Protein AF-A0A1M3BIL4-F1 (afdb_monomer_lite)

Sequence (367 aa):
MLEGAKVAFANYTDAAPVYLELKKGVEAAAQETGVDLSTYDNKGEAQQTLQNAQLMANSNPDMIMDLNPVAGTTQSAENIFERESIPCIAVNVPGSGYCPWIDLSNQALGTEMAKVVAKEADAKGWKAEDIEVILVQSAGLGPAVNSSIGFYYEELSKLIPGLPKVDSFKSIGPETTTIGDSVVQVNGEALRQPSFEAVQNALQGIPADKHLIVYSISDESSLGAYTAVQRAGRQDDLLITGLAGSEEGLEQLRNNPAWVAEGDVFFSHWGEYLMAMAAAMMEGQETPDMTAAPIATETKKLTIKGTGIVPISTYYKPNSVQPYRLPPLQPEEEAVTSAGESGTVGNQYLEKTGVLQLFGNVTGLEK

Foldseek 3Di:
DQAAFEEEEEFLACPDPLRVLLVLLLVVLCVLRNHNYDYHGCNNDLVSLLVVLLVRLVVPGQEYEYEDLAAVSQQNSLVSCVVSVHAYEYEDYHYPLSHAYAHADLLQLQLVLLVQLLVVCVVVVHAQVQAAEEEEEAQVSFCLLRLSSLNNVQNNCVSHDPHQHDPGSVVDTSPDAARPPRYGYWYQNLAQQSLLVRLLVVVVVDDPRHQYEYEYSAQSNQNSNCVSCVVVVNLVSAAYEHEALAPVRVVCQAPPPNHFKYKHQLSSNVSLLVVLVVLCVVVVHDDWSYEHGFIAIEGCQDDDPPGSYHHPVVQDDVPDSHGQATEAWFDFDFDQRSVRDTITYTHVSSLVSCSSCSVQRYPPNHD

Secondary structure (DSSP, 8-state):
--TT-EEEEEES-SSSHHHHHHHHHHHHHHHHHT-EEEEEE-TT-HHHHHHHHHHHHHT--SEEEEEES-HHHHHHHHHHHHHTT--EEEEES--SS-S-EEE--HHHHHHHHHHHHHHHHHHTT--GGGEEEEEEE-GGGHHHHHHHHHHHHHHHHHHSTTSPP-S-GGG--TT--BSTTSEEEEE-TT-HHHHHHHHHHHHTTS-TT-EEEEEESSHHHHHHHHHHHHHT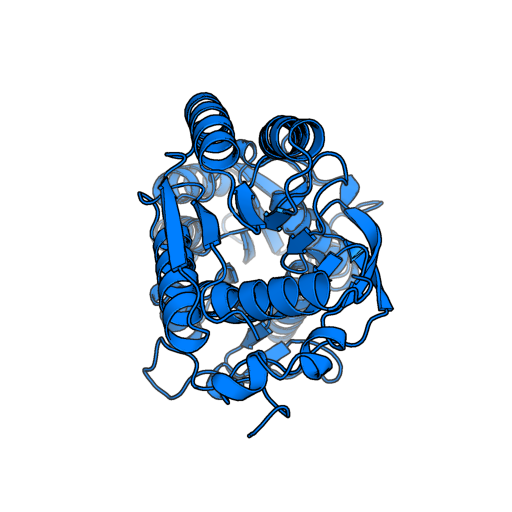T-GGGEEEEEEE--HHHHHHHHH-SSEEEEEE--GGGHHHHHHHHHHHHHTTPPPPSEEEPP-EEEESS---TTSSEEEGGGTB-TT-SSBSSBPPPPPPEEEE-TTS-EEEEE-GGGGGGSHHHHH--BTT---

Structure (mmCIF, N/CA/C/O backbone):
data_AF-A0A1M3BIL4-F1
#
_entry.id   AF-A0A1M3BIL4-F1
#
loop_
_atom_site.group_PDB
_atom_site.id
_atom_site.type_symbol
_atom_site.label_atom_id
_atom_site.label_alt_id
_atom_site.label_comp_id
_atom_site.label_asym_id
_atom_site.label_entity_id
_atom_site.label_seq_id
_atom_si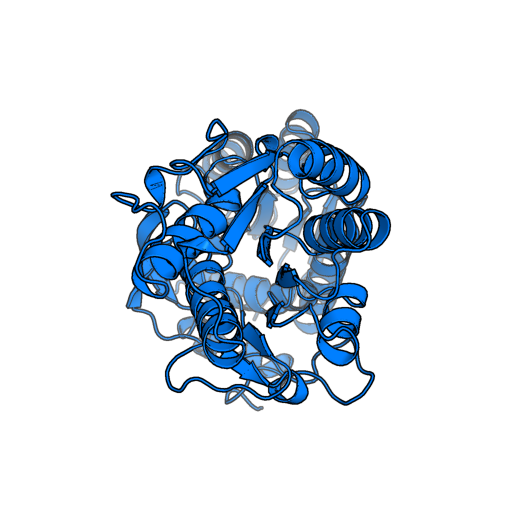te.pdbx_PDB_ins_code
_atom_site.Cartn_x
_atom_site.Cartn_y
_atom_site.Cartn_z
_atom_site.occupancy
_atom_site.B_iso_or_equiv
_atom_site.auth_seq_id
_atom_site.auth_comp_id
_atom_site.auth_asym_id
_atom_site.auth_atom_id
_atom_site.pdbx_PDB_model_num
ATOM 1 N N . MET A 1 1 ? -17.081 -6.536 24.979 1.00 70.75 1 MET A N 1
ATOM 2 C CA . MET A 1 1 ? -16.539 -6.770 23.631 1.00 70.75 1 MET A CA 1
ATOM 3 C C . MET A 1 1 ? -17.357 -5.923 22.679 1.00 70.75 1 MET A C 1
ATOM 5 O O . MET A 1 1 ? -18.397 -6.402 22.280 1.00 70.75 1 MET A O 1
ATOM 9 N N . LEU A 1 2 ? -16.963 -4.659 22.478 1.00 90.44 2 LEU A N 1
ATOM 10 C CA . LEU A 1 2 ? -17.507 -3.614 21.580 1.00 90.44 2 LEU A CA 1
ATOM 11 C C . LEU A 1 2 ? -19.027 -3.352 21.446 1.00 90.44 2 LEU A C 1
ATOM 13 O O . LEU A 1 2 ? -19.394 -2.255 21.039 1.00 90.44 2 LEU A O 1
ATOM 17 N N . GLU A 1 3 ? -19.908 -4.280 21.801 1.00 94.56 3 GLU A N 1
ATOM 18 C CA . GLU A 1 3 ? -21.351 -4.169 21.639 1.00 94.56 3 GLU A CA 1
ATOM 19 C C . GLU A 1 3 ? -21.892 -2.917 22.339 1.00 94.56 3 GLU A C 1
ATOM 21 O O . GLU A 1 3 ? -21.707 -2.718 23.544 1.00 94.56 3 GLU A O 1
ATOM 26 N N . GLY A 1 4 ? -22.553 -2.062 21.560 1.00 95.25 4 GLY A N 1
ATOM 27 C CA . GLY A 1 4 ? -23.107 -0.787 22.000 1.00 95.25 4 GLY A CA 1
ATOM 28 C C . GLY A 1 4 ? -22.097 0.355 22.147 1.00 95.25 4 GLY A C 1
ATOM 29 O O . GLY A 1 4 ? -22.521 1.457 22.493 1.00 95.25 4 GLY A O 1
ATOM 30 N N . ALA A 1 5 ? -20.802 0.133 21.890 1.00 97.50 5 ALA A N 1
ATOM 31 C CA . ALA A 1 5 ? -19.816 1.210 21.855 1.00 97.50 5 ALA A CA 1
ATOM 32 C C . ALA A 1 5 ? -20.093 2.141 20.669 1.00 97.50 5 ALA A C 1
ATOM 34 O O . ALA A 1 5 ? -20.341 1.681 19.553 1.00 97.50 5 ALA A O 1
ATOM 35 N N . LYS A 1 6 ? -20.032 3.450 20.908 1.00 98.38 6 LYS A N 1
ATOM 36 C CA . LYS A 1 6 ? -20.216 4.483 19.887 1.00 98.38 6 LYS A CA 1
ATOM 37 C C . LYS A 1 6 ? -18.888 4.781 19.224 1.00 98.38 6 LYS A C 1
ATOM 39 O O . LYS A 1 6 ? -17.996 5.343 19.859 1.00 98.38 6 LYS A O 1
ATOM 44 N N . VAL A 1 7 ? -18.773 4.454 17.946 1.00 98.56 7 VAL A N 1
ATOM 45 C CA . VAL A 1 7 ? -17.563 4.710 17.163 1.00 98.56 7 VAL A CA 1
ATOM 46 C C . VAL A 1 7 ? -17.889 5.683 16.043 1.00 98.56 7 VAL A C 1
ATOM 48 O O . VAL A 1 7 ? -18.859 5.506 15.307 1.00 98.56 7 VAL A O 1
ATOM 51 N N . ALA A 1 8 ? -17.069 6.719 15.899 1.00 98.69 8 ALA A N 1
ATOM 52 C CA . ALA A 1 8 ? -17.124 7.605 14.746 1.00 98.69 8 ALA A CA 1
ATOM 53 C C . ALA A 1 8 ? -15.975 7.270 13.790 1.00 98.69 8 ALA A C 1
ATOM 55 O O . ALA A 1 8 ? -14.816 7.281 14.192 1.00 98.69 8 ALA A O 1
ATOM 56 N N . PHE A 1 9 ? -16.293 6.977 12.532 1.00 98.75 9 PHE A N 1
ATOM 57 C CA . PHE A 1 9 ? -15.320 6.699 11.483 1.00 98.75 9 PHE A CA 1
ATOM 58 C C . PHE A 1 9 ? -15.340 7.801 10.426 1.00 98.75 9 PHE A C 1
ATOM 60 O O . PHE A 1 9 ? -16.377 8.058 9.810 1.00 98.75 9 PHE A O 1
ATOM 67 N N . ALA A 1 10 ? -14.194 8.425 10.178 1.00 98.50 10 ALA A N 1
ATOM 68 C CA . ALA A 1 10 ? -14.009 9.327 9.053 1.00 98.50 10 ALA A CA 1
ATOM 69 C C . ALA A 1 10 ? -13.234 8.629 7.935 1.00 98.50 10 ALA A C 1
ATOM 71 O O . ALA A 1 10 ? -12.113 8.160 8.126 1.00 98.50 10 ALA A O 1
ATOM 72 N N . ASN A 1 11 ? -13.850 8.579 6.757 1.00 97.88 11 ASN A N 1
ATOM 73 C CA . ASN A 1 11 ? -13.228 8.108 5.533 1.00 97.88 11 ASN A CA 1
ATOM 74 C C . ASN A 1 11 ? -12.539 9.275 4.818 1.00 97.88 11 ASN A C 1
ATOM 76 O O . ASN A 1 11 ? -13.058 10.394 4.828 1.00 97.88 11 ASN A O 1
ATOM 80 N N . TYR A 1 12 ? -11.426 9.020 4.127 1.00 95.75 12 TYR A N 1
ATOM 81 C CA . TYR A 1 12 ? -10.740 10.067 3.366 1.00 95.75 12 TYR A CA 1
ATOM 82 C C . TYR A 1 12 ? -11.623 10.624 2.244 1.00 95.75 12 TYR A C 1
ATOM 84 O O . TYR A 1 12 ? -11.766 11.839 2.119 1.00 95.75 12 TYR A O 1
ATOM 92 N N . THR A 1 13 ? -12.231 9.753 1.436 1.00 94.62 13 THR A N 1
ATOM 93 C CA . THR A 1 13 ? -13.220 10.147 0.426 1.00 94.62 13 THR A CA 1
ATOM 94 C C . THR A 1 13 ? -14.101 8.969 0.031 1.00 94.62 13 THR A C 1
ATOM 96 O O . THR A 1 13 ? -13.601 7.877 -0.228 1.00 94.62 13 THR A O 1
ATOM 99 N N . ASP A 1 14 ? -15.405 9.190 -0.098 1.00 94.50 14 ASP A N 1
ATOM 100 C CA . ASP A 1 14 ? -16.325 8.180 -0.642 1.00 94.50 14 ASP A CA 1
ATOM 101 C C . ASP A 1 14 ? -16.308 8.124 -2.185 1.00 94.50 14 ASP A C 1
ATOM 103 O O . ASP A 1 14 ? -16.925 7.244 -2.789 1.00 94.50 14 ASP A O 1
ATOM 107 N N . ALA A 1 15 ? -15.608 9.056 -2.845 1.00 90.56 15 ALA A N 1
ATOM 108 C CA . ALA A 1 15 ? -15.600 9.177 -4.304 1.00 90.56 15 ALA A CA 1
ATOM 109 C C . ALA A 1 15 ? -14.643 8.203 -5.013 1.00 90.56 15 ALA A C 1
ATOM 111 O O . ALA A 1 15 ? -14.816 7.941 -6.204 1.00 90.56 15 ALA A O 1
ATOM 112 N N . ALA A 1 16 ? -13.634 7.681 -4.312 1.00 83.50 16 ALA A N 1
ATOM 113 C CA . ALA A 1 16 ? -12.650 6.766 -4.884 1.00 83.50 16 ALA A CA 1
ATOM 114 C C . ALA A 1 16 ? -12.935 5.315 -4.444 1.00 83.50 16 ALA A C 1
ATOM 116 O O . ALA A 1 16 ? -13.108 5.076 -3.245 1.00 83.50 16 ALA A O 1
ATOM 117 N N . PRO A 1 17 ? -12.959 4.339 -5.379 1.00 83.19 17 PRO A N 1
ATOM 118 C CA . PRO A 1 17 ? -13.370 2.961 -5.090 1.00 83.19 17 PRO A CA 1
ATOM 119 C C . PRO A 1 17 ? -12.651 2.315 -3.902 1.00 83.19 17 PRO A C 1
ATOM 121 O O . PRO A 1 17 ? -13.307 1.728 -3.049 1.00 83.19 17 PRO A O 1
ATOM 124 N N . VAL A 1 18 ? -11.332 2.499 -3.801 1.00 83.25 18 VAL A N 1
ATOM 125 C CA . VAL A 1 18 ? -10.500 1.886 -2.754 1.00 83.25 18 VAL A CA 1
ATOM 126 C C . VAL A 1 18 ? -10.917 2.300 -1.335 1.00 83.25 18 VAL A C 1
ATOM 128 O O . VAL A 1 18 ? -11.054 1.464 -0.444 1.00 83.25 18 VAL A O 1
ATOM 131 N N . TYR A 1 19 ? -11.212 3.584 -1.125 1.00 90.56 19 TYR A N 1
ATOM 132 C CA . TYR A 1 19 ? -11.648 4.101 0.174 1.00 90.56 19 TYR A CA 1
ATOM 133 C C . TYR A 1 19 ? -13.113 3.759 0.458 1.00 90.56 19 TYR A C 1
ATOM 135 O O . TYR A 1 19 ? -13.498 3.558 1.610 1.00 90.56 19 TYR A O 1
ATOM 143 N N . LEU A 1 20 ? -13.943 3.648 -0.584 1.00 90.56 20 LEU A N 1
ATOM 144 C CA . LEU A 1 20 ? -15.321 3.188 -0.440 1.00 90.56 20 LEU A CA 1
ATOM 145 C C . LEU A 1 20 ? -15.388 1.708 -0.023 1.00 90.56 20 LEU A C 1
ATOM 147 O O . LEU A 1 20 ? -16.256 1.332 0.765 1.00 90.56 20 LEU A O 1
ATOM 151 N N . GLU A 1 21 ? -14.494 0.862 -0.535 1.00 89.25 21 GLU A N 1
ATOM 152 C CA . GLU A 1 21 ? -14.385 -0.543 -0.126 1.00 89.25 21 GLU A CA 1
ATOM 153 C C . GLU A 1 21 ? -13.952 -0.688 1.330 1.00 89.25 21 GLU A C 1
ATOM 155 O O . GLU A 1 21 ? -14.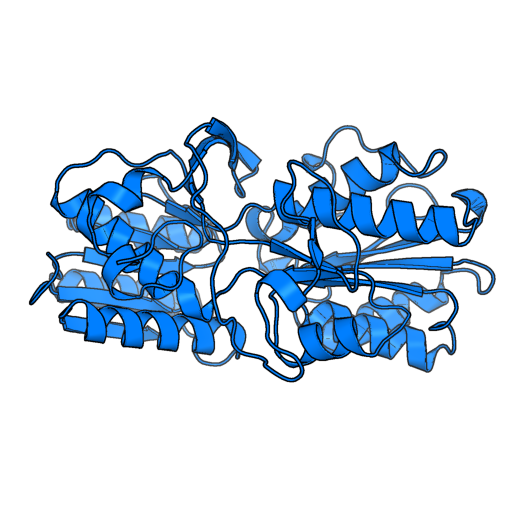573 -1.453 2.070 1.00 89.25 21 GLU A O 1
ATOM 160 N N . LEU A 1 22 ? -12.964 0.096 1.769 1.00 93.50 22 LEU A N 1
ATOM 161 C CA . LEU A 1 22 ? -12.565 0.130 3.174 1.00 93.50 22 LEU A CA 1
ATOM 162 C C . LEU A 1 22 ? -13.730 0.545 4.075 1.00 93.50 22 LEU A C 1
ATOM 164 O O . LEU A 1 22 ? -14.009 -0.142 5.057 1.00 93.50 22 LEU A O 1
ATOM 168 N N . LYS A 1 23 ? -14.456 1.619 3.731 1.00 96.81 23 LYS A N 1
ATOM 169 C CA . LYS A 1 23 ? -15.630 2.065 4.499 1.00 96.81 23 LYS A CA 1
ATOM 170 C C . LYS A 1 23 ? -16.665 0.951 4.657 1.00 96.81 23 LYS A C 1
ATOM 172 O O . LYS A 1 23 ? -17.127 0.712 5.769 1.00 96.81 23 LYS A O 1
ATOM 177 N N . LYS A 1 24 ? -16.995 0.242 3.573 1.00 96.00 24 LYS A N 1
ATOM 178 C CA . LYS A 1 24 ? -17.918 -0.906 3.623 1.00 96.00 24 LYS A CA 1
ATOM 179 C C . LYS A 1 24 ? -17.401 -2.014 4.541 1.00 96.00 24 LYS A C 1
ATOM 181 O O . LYS A 1 24 ? -18.190 -2.632 5.249 1.00 96.00 24 LYS A O 1
ATOM 186 N N . GLY A 1 25 ? -16.089 -2.246 4.547 1.00 96.81 25 GLY A N 1
ATOM 187 C CA . GLY A 1 25 ? -15.424 -3.158 5.475 1.00 96.81 25 GLY A CA 1
ATOM 188 C C . GLY A 1 25 ? -15.595 -2.756 6.938 1.00 96.81 25 GLY A C 1
ATOM 189 O O . GLY A 1 25 ? -15.950 -3.585 7.773 1.00 96.81 25 GLY A O 1
ATOM 190 N N . VAL A 1 26 ? -15.405 -1.471 7.251 1.00 98.44 26 VAL A N 1
ATOM 191 C CA . VAL A 1 26 ? -15.630 -0.917 8.598 1.00 98.44 26 VAL A CA 1
ATOM 192 C C . VAL A 1 26 ? -17.097 -1.052 9.013 1.00 98.44 26 VAL A C 1
ATOM 194 O O . VAL A 1 26 ? -17.375 -1.482 10.129 1.00 98.44 26 VAL A O 1
ATOM 197 N N . GLU A 1 27 ? -18.039 -0.750 8.116 1.00 98.44 27 GLU A N 1
ATOM 198 C CA . GLU A 1 27 ? -19.480 -0.905 8.361 1.00 98.44 27 GLU A CA 1
ATOM 199 C C . GLU A 1 27 ? -19.861 -2.370 8.641 1.00 98.44 27 GLU A C 1
ATOM 201 O O . GLU A 1 27 ? -20.590 -2.649 9.595 1.00 98.44 27 GLU A O 1
ATOM 206 N N . ALA A 1 28 ? -19.330 -3.316 7.861 1.00 97.94 28 ALA A N 1
ATOM 207 C CA . ALA A 1 28 ? -19.559 -4.745 8.069 1.00 97.94 28 ALA A CA 1
ATOM 208 C C . ALA A 1 28 ? -18.954 -5.242 9.394 1.00 97.94 28 ALA A C 1
ATOM 210 O O . ALA A 1 28 ? -19.613 -5.964 10.145 1.00 97.94 28 ALA A O 1
ATOM 211 N N . ALA A 1 29 ? -17.729 -4.819 9.718 1.00 98.19 29 ALA A N 1
ATOM 212 C CA . ALA A 1 29 ? -17.072 -5.181 10.969 1.00 98.19 29 ALA A CA 1
ATOM 213 C C . ALA A 1 29 ? -17.792 -4.598 12.194 1.00 98.19 29 ALA A C 1
ATOM 215 O O . ALA A 1 29 ? -17.926 -5.280 13.211 1.00 98.19 29 ALA A O 1
ATOM 216 N N . ALA A 1 30 ? -18.310 -3.370 12.094 1.00 98.25 30 ALA A N 1
ATOM 217 C CA . ALA A 1 30 ? -19.120 -2.763 13.146 1.00 98.25 30 ALA A CA 1
ATOM 218 C C . ALA A 1 30 ? -20.407 -3.561 13.393 1.00 98.25 30 ALA A C 1
ATOM 220 O O . ALA A 1 30 ? -20.754 -3.830 14.542 1.00 98.25 30 ALA A O 1
ATOM 221 N N . GLN A 1 31 ? -21.077 -4.003 12.322 1.00 97.75 31 GLN A N 1
ATOM 222 C CA . GLN A 1 31 ? -22.274 -4.834 12.432 1.00 97.75 31 GLN A CA 1
ATOM 223 C C . GLN A 1 31 ? -21.990 -6.168 13.140 1.00 97.75 31 GLN A C 1
ATOM 225 O O . GLN A 1 31 ? -22.753 -6.552 14.024 1.00 97.75 31 GLN A O 1
ATOM 230 N N . GLU A 1 32 ? -20.907 -6.861 12.776 1.00 97.44 32 GLU A N 1
ATOM 231 C CA . GLU A 1 32 ? -20.544 -8.158 13.375 1.00 97.44 32 GLU A CA 1
ATOM 232 C C . GLU A 1 32 ? -20.138 -8.023 14.853 1.00 97.44 32 GLU A C 1
ATOM 234 O O . GLU A 1 32 ? -20.393 -8.914 15.661 1.00 97.44 32 GLU A O 1
ATOM 239 N N . THR A 1 33 ? -19.538 -6.890 15.229 1.00 97.56 33 THR A N 1
ATOM 240 C CA . THR A 1 33 ? -19.056 -6.624 16.596 1.00 97.56 33 THR A CA 1
ATOM 241 C C . THR A 1 33 ? -20.065 -5.884 17.482 1.00 97.56 33 THR A C 1
ATOM 243 O O . THR A 1 33 ? -19.810 -5.687 18.671 1.00 97.56 33 THR A O 1
ATOM 246 N N . GLY A 1 34 ? -21.221 -5.496 16.933 1.00 97.31 34 GLY A N 1
ATOM 247 C CA . GLY A 1 34 ? -22.283 -4.783 17.648 1.00 97.31 34 GLY A CA 1
ATOM 248 C C . GLY A 1 34 ? -21.982 -3.307 17.935 1.00 97.31 34 GLY A C 1
ATOM 249 O O . GLY A 1 34 ? -22.615 -2.728 18.817 1.00 97.31 34 GLY A O 1
ATOM 250 N N . VAL A 1 35 ? -21.026 -2.702 17.229 1.00 98.31 35 VAL A N 1
ATOM 251 C CA . VAL A 1 35 ? -20.657 -1.283 17.359 1.00 98.31 35 VAL A CA 1
ATOM 252 C C . VAL A 1 35 ? -21.737 -0.377 16.762 1.00 98.31 35 VAL A C 1
ATOM 254 O O . VAL A 1 35 ? -22.226 -0.617 15.658 1.00 98.31 35 VAL A O 1
ATOM 257 N N . ASP A 1 36 ? -22.068 0.706 17.467 1.00 98.25 36 ASP A N 1
ATOM 258 C CA . ASP A 1 36 ? -22.890 1.803 16.945 1.00 98.25 36 ASP A CA 1
ATOM 259 C C . ASP A 1 36 ? -21.997 2.771 16.153 1.00 98.25 36 ASP A C 1
ATOM 261 O O . ASP A 1 36 ? -21.305 3.621 16.723 1.00 98.25 36 ASP A O 1
ATOM 265 N N . LEU A 1 37 ? -21.951 2.584 14.830 1.00 98.56 37 LEU A N 1
ATOM 266 C CA . LEU A 1 37 ? -21.037 3.291 13.933 1.00 98.56 37 LEU A CA 1
ATOM 267 C C . LEU A 1 37 ? -21.690 4.520 13.286 1.00 98.56 37 LEU A C 1
ATOM 269 O O . LEU A 1 37 ? -22.695 4.417 12.583 1.00 98.56 37 LEU A O 1
ATOM 273 N N . SER A 1 38 ? -21.041 5.676 13.420 1.00 98.62 38 SER A N 1
ATOM 274 C CA . SER A 1 38 ? -21.315 6.878 12.621 1.00 98.62 38 SER A CA 1
ATOM 275 C C . SER A 1 38 ? -20.210 7.092 11.589 1.00 98.62 38 SER A C 1
ATOM 277 O O . SER A 1 38 ? -19.037 7.039 11.944 1.00 98.62 38 SER A O 1
ATOM 279 N N . THR A 1 39 ? -20.559 7.361 10.326 1.00 98.50 39 THR A N 1
ATOM 280 C CA . THR A 1 39 ? -19.571 7.564 9.250 1.00 98.50 39 THR A CA 1
ATOM 281 C C . THR A 1 39 ? -19.559 8.996 8.715 1.00 98.50 39 THR A C 1
ATOM 283 O O . THR A 1 39 ? -20.599 9.648 8.606 1.00 98.50 39 THR A O 1
ATOM 286 N N . TYR A 1 40 ? -18.367 9.482 8.366 1.00 98.62 40 TYR A N 1
ATOM 287 C CA . TYR A 1 40 ? -18.115 10.825 7.846 1.00 98.62 40 TYR A CA 1
ATOM 288 C C . TYR A 1 40 ? -17.269 10.741 6.572 1.00 98.62 40 TYR A C 1
ATOM 290 O O . TYR A 1 40 ? -16.296 9.996 6.521 1.00 98.62 40 TYR A O 1
ATOM 298 N N . ASP A 1 41 ? -17.632 11.511 5.547 1.00 98.44 41 ASP A N 1
ATOM 299 C CA . ASP A 1 41 ? -16.872 11.625 4.298 1.00 98.44 41 ASP A CA 1
ATOM 300 C C . ASP A 1 41 ? -16.053 12.921 4.314 1.00 98.44 41 ASP A C 1
ATOM 302 O O . ASP A 1 41 ? -16.618 14.024 4.329 1.00 98.44 41 ASP A O 1
ATOM 306 N N . ASN A 1 42 ? -14.724 12.798 4.330 1.00 98.19 42 ASN A N 1
ATOM 307 C CA . ASN A 1 42 ? -13.808 13.938 4.296 1.00 98.19 42 ASN A CA 1
ATOM 308 C C . ASN A 1 42 ? -13.644 14.533 2.886 1.00 98.19 42 ASN A C 1
ATOM 310 O O . ASN A 1 42 ? -13.019 15.584 2.748 1.00 98.19 42 ASN A O 1
ATOM 314 N N . LYS A 1 43 ? -14.208 13.913 1.837 1.00 96.50 43 LYS A N 1
ATOM 315 C CA . LYS A 1 43 ? -14.178 14.382 0.434 1.00 96.50 43 LYS A CA 1
ATOM 316 C C . LYS A 1 43 ? -12.784 14.600 -0.158 1.00 96.50 43 LYS A C 1
ATOM 318 O O . LYS A 1 43 ? -12.642 15.235 -1.198 1.00 96.50 43 LYS A O 1
ATOM 323 N N . GLY A 1 44 ? -11.750 14.082 0.489 1.00 93.00 44 GLY A N 1
ATOM 324 C CA . GLY A 1 44 ? -10.358 14.331 0.147 1.00 93.00 44 GLY A CA 1
ATOM 325 C C . GLY A 1 44 ? -9.870 15.744 0.486 1.00 93.00 44 GLY A C 1
ATOM 326 O O . GLY A 1 44 ? -8.789 16.137 0.049 1.00 93.00 44 GLY A O 1
ATOM 327 N N . GLU A 1 45 ? -10.642 16.520 1.251 1.00 95.00 45 GLU A N 1
ATOM 328 C CA . GLU A 1 45 ? -10.401 17.940 1.496 1.00 95.00 45 GLU A CA 1
ATOM 329 C C . GLU A 1 45 ? -10.025 18.203 2.956 1.00 95.00 45 GLU A C 1
ATOM 331 O O . GLU A 1 45 ? -10.822 17.991 3.868 1.00 95.00 45 GLU A O 1
ATOM 336 N N . ALA A 1 46 ? -8.849 18.794 3.189 1.00 95.56 46 ALA A N 1
ATOM 337 C CA . ALA A 1 46 ? -8.372 19.095 4.542 1.00 95.56 46 ALA A CA 1
ATOM 338 C C . ALA A 1 46 ? -9.360 19.948 5.364 1.00 95.56 46 ALA A C 1
ATOM 340 O O . ALA A 1 46 ? -9.516 19.739 6.564 1.00 95.56 46 ALA A O 1
ATOM 341 N N . GLN A 1 47 ? -10.062 20.897 4.731 1.00 97.44 47 GLN A N 1
ATOM 342 C CA . GLN A 1 47 ? -11.062 21.714 5.423 1.00 97.44 47 GLN A CA 1
ATOM 343 C C . GLN A 1 47 ? -12.263 20.878 5.890 1.00 97.44 47 GLN A C 1
ATOM 345 O O . GLN A 1 47 ? -12.732 21.071 7.013 1.00 97.44 47 GLN A O 1
ATOM 350 N N . GLN A 1 48 ? -12.752 19.963 5.051 1.00 98.56 48 GLN A N 1
ATOM 35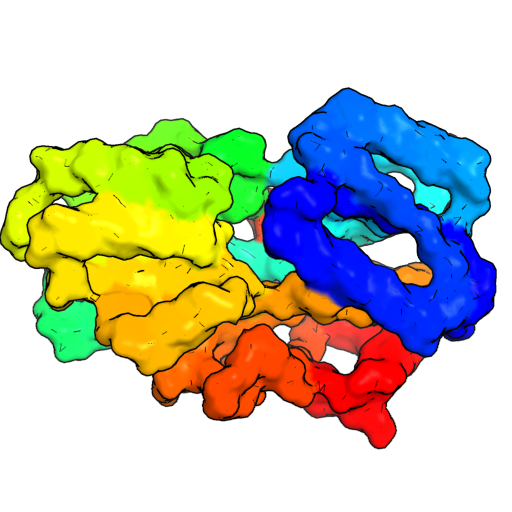1 C CA . GLN A 1 48 ? -13.861 19.076 5.394 1.00 98.56 48 GLN A CA 1
ATOM 352 C C . GLN A 1 48 ? -13.439 18.066 6.467 1.00 98.56 48 GLN A C 1
ATOM 354 O O . GLN A 1 48 ? -14.212 17.852 7.399 1.00 98.56 48 GLN A O 1
ATOM 359 N N . THR A 1 49 ? -12.206 17.539 6.415 1.00 98.25 49 THR A N 1
ATOM 360 C CA . THR A 1 49 ? -11.647 16.698 7.488 1.00 98.25 49 THR A CA 1
ATOM 361 C C . THR A 1 49 ? -11.733 17.392 8.843 1.00 98.25 49 THR A C 1
ATOM 363 O O . THR A 1 49 ? -12.262 16.827 9.792 1.00 98.25 49 THR A O 1
ATOM 366 N N . LEU A 1 50 ? -11.286 18.649 8.947 1.00 98.44 50 LEU A N 1
ATOM 367 C CA . LEU A 1 50 ? -11.304 19.372 10.225 1.00 98.44 50 LEU A CA 1
ATOM 368 C C . LEU A 1 50 ? -12.721 19.702 10.710 1.00 98.44 50 LEU A C 1
ATOM 370 O O . LEU A 1 50 ? -12.981 19.703 11.914 1.00 98.44 50 LEU A O 1
ATOM 374 N N . GLN A 1 51 ? -13.655 19.956 9.790 1.00 98.62 51 GLN A N 1
ATOM 375 C CA . GLN A 1 51 ? -15.067 20.118 10.140 1.00 98.62 51 GLN A CA 1
ATOM 376 C C . GLN A 1 51 ? -15.657 18.811 10.678 1.00 98.62 51 GLN A C 1
ATOM 378 O O . GLN A 1 51 ? -16.308 18.824 11.723 1.00 98.62 51 GLN A O 1
ATOM 383 N N . ASN A 1 52 ? -15.394 17.687 10.007 1.00 98.75 52 ASN A N 1
ATOM 384 C CA . ASN A 1 52 ? -15.844 16.368 10.439 1.00 98.75 52 ASN A CA 1
ATOM 385 C C . ASN A 1 52 ? -15.214 15.975 11.777 1.00 98.75 52 ASN A C 1
ATOM 387 O O . ASN A 1 52 ? -15.939 15.535 12.659 1.00 98.75 52 ASN A O 1
ATOM 391 N N . ALA A 1 53 ? -13.919 16.225 11.983 1.00 98.62 53 ALA A N 1
ATOM 392 C CA . ALA A 1 53 ? -13.242 15.988 13.256 1.00 98.62 53 ALA A CA 1
ATOM 393 C C . ALA A 1 53 ? -13.933 16.717 14.422 1.00 98.62 53 ALA A C 1
ATOM 395 O O . ALA A 1 53 ? -14.191 16.119 15.466 1.00 98.62 53 ALA A O 1
ATOM 396 N N . GLN A 1 54 ? -14.330 17.982 14.233 1.00 98.62 54 GLN A N 1
ATOM 397 C CA . GLN A 1 54 ? -15.081 18.719 15.253 1.00 98.62 54 GLN A CA 1
ATOM 398 C C . GLN A 1 54 ? -16.495 18.155 15.469 1.00 98.62 54 GLN A C 1
ATOM 400 O O . GLN A 1 54 ? -16.970 18.117 16.605 1.00 98.62 54 GLN A O 1
ATOM 405 N N . LEU A 1 55 ? -17.184 17.721 14.407 1.00 98.69 55 LEU A N 1
ATOM 406 C CA . LEU A 1 55 ? -18.505 17.088 14.515 1.00 98.69 55 LEU A CA 1
ATOM 407 C C . LEU A 1 55 ? -18.437 15.748 15.254 1.00 98.69 55 LEU A C 1
ATOM 409 O O . LEU A 1 55 ? -19.270 15.503 16.127 1.00 98.69 55 LEU A O 1
ATOM 413 N N . MET A 1 56 ? -17.440 14.920 14.936 1.00 98.69 56 MET A N 1
ATOM 414 C CA . MET A 1 56 ? -17.160 13.667 15.632 1.00 98.69 56 MET A CA 1
ATOM 415 C C . MET A 1 56 ? -16.905 13.938 17.109 1.00 98.69 56 MET A C 1
ATOM 417 O O . MET A 1 56 ? -17.600 13.379 17.952 1.00 98.69 56 MET A O 1
ATOM 421 N N . ALA A 1 57 ? -16.009 14.871 17.436 1.00 98.38 57 ALA A N 1
ATOM 422 C CA . ALA A 1 57 ? -15.700 15.184 18.826 1.00 98.38 57 ALA A CA 1
ATOM 423 C C . ALA A 1 57 ? -16.928 15.690 19.609 1.00 98.38 57 ALA A C 1
ATOM 425 O O . ALA A 1 57 ? -17.202 15.231 20.716 1.00 98.38 57 ALA A O 1
ATOM 426 N N . ASN A 1 58 ? -17.749 16.550 18.995 1.00 98.19 58 ASN A N 1
ATOM 427 C CA . ASN A 1 58 ? -18.992 17.046 19.598 1.00 98.19 58 ASN A CA 1
ATOM 428 C C . ASN A 1 58 ? -20.047 15.950 19.827 1.00 98.19 58 ASN A C 1
ATOM 430 O O . ASN A 1 58 ? -20.920 16.117 20.679 1.00 98.19 58 ASN A O 1
ATOM 434 N N . SER A 1 59 ? -20.004 14.854 19.061 1.00 97.69 59 SER A N 1
ATOM 435 C CA . SER A 1 59 ? -20.898 13.707 19.261 1.00 97.69 59 SER A CA 1
ATOM 436 C C . SER A 1 59 ? -20.515 12.847 20.475 1.00 97.69 59 SER A C 1
ATOM 438 O O . SER A 1 59 ? -21.319 12.014 20.895 1.00 97.69 59 SER A O 1
ATOM 440 N N . ASN A 1 60 ? -19.337 13.100 21.067 1.00 96.50 60 ASN A N 1
ATOM 441 C CA . ASN A 1 60 ? -18.778 12.408 22.229 1.00 96.50 60 ASN A CA 1
ATOM 442 C C . ASN A 1 60 ? -18.844 10.869 22.092 1.00 96.50 60 ASN A C 1
ATOM 444 O O . ASN A 1 60 ? -19.520 10.211 22.896 1.00 96.50 60 ASN A O 1
ATOM 448 N N . PRO A 1 61 ? -18.209 10.299 21.048 1.00 98.19 61 PRO A N 1
ATOM 449 C CA . PRO A 1 61 ? -18.125 8.858 20.866 1.00 98.19 61 PRO A CA 1
ATOM 450 C C . PRO A 1 61 ? -17.178 8.241 21.902 1.00 98.19 61 PRO A C 1
ATOM 452 O O . PRO A 1 61 ? -16.364 8.936 22.511 1.00 98.19 61 PRO A O 1
ATOM 455 N N . ASP A 1 62 ? -17.261 6.924 22.069 1.00 98.19 62 ASP A N 1
ATOM 456 C CA . ASP A 1 62 ? -16.315 6.165 22.890 1.00 98.19 62 ASP A CA 1
ATOM 457 C C . ASP A 1 62 ? -14.950 6.040 22.191 1.00 98.19 62 ASP A C 1
ATOM 459 O O . ASP A 1 62 ? -13.922 5.892 22.853 1.00 98.19 62 ASP A O 1
ATOM 463 N N . MET A 1 63 ? -14.934 6.107 20.853 1.00 98.06 63 MET A N 1
ATOM 464 C CA . MET A 1 63 ? -13.716 6.100 20.047 1.00 98.06 63 MET A CA 1
ATOM 465 C C . MET A 1 63 ? -13.913 6.763 18.678 1.00 98.06 63 MET A C 1
ATOM 467 O O . MET A 1 63 ? -15.000 6.722 18.096 1.00 98.06 63 MET A O 1
ATOM 471 N N . ILE A 1 64 ? -12.837 7.329 18.136 1.00 98.69 64 ILE A N 1
ATOM 472 C CA . ILE A 1 64 ? -12.759 7.830 16.760 1.00 98.69 64 ILE A CA 1
ATOM 473 C C . ILE A 1 64 ? -11.790 6.969 15.940 1.00 98.69 64 ILE A C 1
ATOM 475 O O . ILE A 1 64 ? -10.737 6.574 16.422 1.00 98.69 64 ILE A O 1
ATOM 479 N N . MET A 1 65 ? -12.118 6.695 14.685 1.00 98.62 65 MET A N 1
ATOM 480 C CA . MET A 1 65 ? -11.217 6.104 13.696 1.00 98.62 65 MET A CA 1
ATOM 481 C C . MET A 1 65 ? -11.113 7.085 12.529 1.00 98.62 65 MET A C 1
ATOM 483 O O . MET A 1 65 ? -12.122 7.386 11.894 1.00 98.62 65 MET A O 1
ATOM 487 N N . ASP A 1 66 ? -9.925 7.617 12.258 1.00 98.19 66 ASP A N 1
ATOM 488 C CA . ASP A 1 66 ? -9.753 8.702 11.286 1.00 98.19 66 ASP A CA 1
ATOM 489 C C . ASP A 1 66 ? -8.764 8.306 10.189 1.00 98.19 66 ASP A C 1
ATOM 491 O O . ASP A 1 66 ? -7.558 8.194 10.422 1.00 98.19 66 ASP A O 1
ATOM 495 N N . LEU A 1 67 ? -9.291 8.062 8.985 1.00 97.12 67 LEU A N 1
ATOM 496 C CA . LEU A 1 67 ? -8.499 7.715 7.814 1.00 97.12 67 LEU A CA 1
ATOM 497 C C . LEU A 1 67 ? -8.084 8.972 7.063 1.00 97.12 67 LEU A C 1
ATOM 499 O O . LEU A 1 67 ? -8.899 9.630 6.413 1.00 97.12 67 LEU A O 1
ATOM 503 N N . ASN A 1 68 ? -6.780 9.248 7.085 1.00 93.81 68 ASN A N 1
ATOM 504 C CA . ASN A 1 68 ? -6.175 10.337 6.333 1.00 93.81 68 ASN A CA 1
ATOM 505 C C . ASN A 1 68 ? -4.821 9.913 5.744 1.00 93.81 68 ASN A C 1
ATOM 507 O O . ASN A 1 68 ? -3.976 9.394 6.469 1.00 93.81 68 ASN A O 1
ATOM 511 N N . PRO A 1 69 ? -4.568 10.195 4.452 1.00 90.50 69 PRO A N 1
ATOM 512 C CA . PRO A 1 69 ? -3.284 9.920 3.815 1.00 90.50 69 PRO A CA 1
ATOM 513 C C . PRO A 1 69 ? -2.289 11.090 3.923 1.00 90.50 69 PRO A C 1
ATOM 515 O O . PRO A 1 69 ? -1.196 11.021 3.372 1.00 90.50 69 PRO A O 1
ATOM 518 N N . VAL A 1 70 ? -2.653 12.200 4.582 1.00 91.25 70 VAL A N 1
ATOM 519 C CA . VAL A 1 70 ? -1.835 13.425 4.635 1.00 91.25 70 VAL A CA 1
ATOM 520 C C . VAL A 1 70 ? -1.506 13.784 6.079 1.00 91.25 70 VAL A C 1
ATOM 522 O O . VAL A 1 70 ? -2.371 14.254 6.815 1.00 91.25 70 VAL A O 1
ATOM 525 N N . ALA A 1 71 ? -0.226 13.669 6.444 1.00 92.25 71 ALA A N 1
ATOM 526 C CA . ALA A 1 7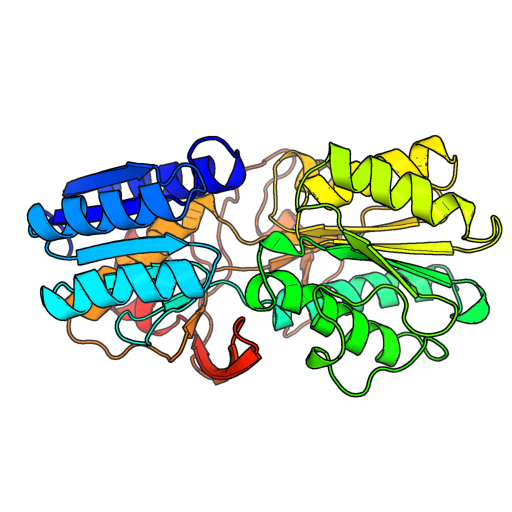1 ? 0.262 13.836 7.818 1.00 92.25 71 ALA A CA 1
ATOM 527 C C . ALA A 1 71 ? -0.163 15.159 8.477 1.00 92.25 71 ALA A C 1
ATOM 529 O O . ALA A 1 71 ? -0.606 15.174 9.620 1.00 92.25 71 ALA A O 1
ATOM 530 N N . GLY A 1 72 ? -0.084 16.285 7.755 1.00 93.81 72 GLY A N 1
ATOM 531 C CA . GLY A 1 72 ? -0.486 17.590 8.300 1.00 93.81 72 GLY A CA 1
ATOM 532 C C . GLY A 1 72 ? -1.984 17.680 8.622 1.00 93.81 72 GLY A C 1
ATOM 533 O O . GLY A 1 72 ? -2.378 18.344 9.586 1.00 93.81 72 GLY A O 1
ATOM 534 N N . THR A 1 73 ? -2.814 16.987 7.839 1.00 95.38 73 THR A N 1
ATOM 535 C CA . THR A 1 73 ? -4.257 16.894 8.070 1.00 95.38 73 THR A CA 1
ATOM 536 C C . THR A 1 73 ? -4.554 15.938 9.221 1.00 95.38 73 THR A C 1
ATOM 538 O O . THR A 1 73 ? -5.296 16.339 10.117 1.00 95.38 73 THR A O 1
ATOM 541 N N . THR A 1 74 ? -3.915 14.758 9.264 1.00 96.94 74 THR A N 1
ATOM 542 C CA . THR A 1 74 ? -4.025 13.818 10.393 1.00 96.94 74 THR A CA 1
ATOM 543 C C . THR A 1 74 ? -3.671 14.518 11.703 1.00 96.94 74 THR A C 1
ATOM 545 O O . THR A 1 74 ? -4.497 14.610 12.601 1.00 96.94 74 THR A O 1
ATOM 548 N N . GLN A 1 75 ? -2.494 15.142 11.775 1.00 97.50 75 GLN A N 1
ATOM 549 C CA . GLN A 1 75 ? -2.015 15.900 12.933 1.00 97.50 75 GLN A CA 1
ATOM 550 C C . GLN A 1 75 ? -3.030 16.934 13.441 1.00 97.50 75 GLN A C 1
ATOM 552 O O . GLN A 1 75 ? -3.205 17.122 14.646 1.00 97.50 75 GLN A O 1
ATOM 557 N N . SER A 1 76 ? -3.682 17.649 12.527 1.00 98.00 76 SER A N 1
ATOM 558 C CA . SER A 1 76 ? -4.634 18.699 12.888 1.00 98.00 76 SER A CA 1
ATOM 559 C C . SER A 1 76 ? -5.956 18.128 13.416 1.00 98.00 76 SER A C 1
ATOM 561 O O . SER A 1 76 ? -6.549 18.731 14.311 1.00 98.00 76 SER A O 1
ATOM 563 N N . ALA A 1 77 ? -6.398 16.977 12.900 1.00 98.19 77 ALA A N 1
ATOM 564 C CA . ALA A 1 77 ? -7.549 16.243 13.419 1.00 98.19 77 ALA A CA 1
ATOM 565 C C . ALA A 1 77 ? -7.245 15.598 14.784 1.00 98.19 77 ALA A C 1
ATOM 567 O O . ALA A 1 77 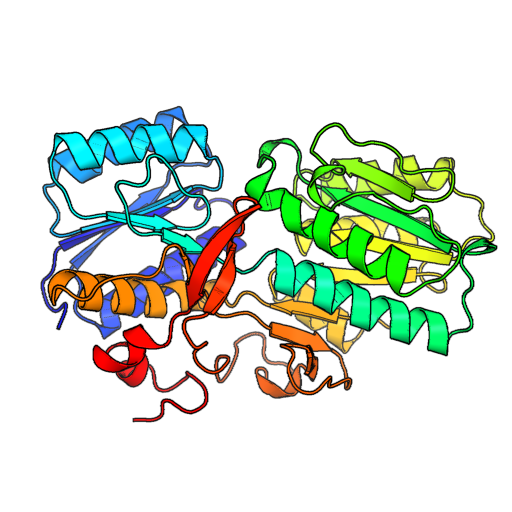? -8.012 15.791 15.726 1.00 98.19 77 ALA A O 1
ATOM 568 N N . GLU A 1 78 ? -6.082 14.957 14.944 1.00 98.12 78 GLU A N 1
ATOM 569 C CA . GLU A 1 78 ? -5.648 14.368 16.221 1.00 98.12 78 GLU A CA 1
ATOM 570 C C . GLU A 1 78 ? -5.610 15.402 17.353 1.00 98.12 78 GLU A C 1
ATOM 572 O O . GLU A 1 78 ? -6.110 15.141 18.443 1.00 98.12 78 GLU A O 1
ATOM 577 N N . ASN A 1 79 ? -5.118 16.617 17.086 1.00 98.50 79 ASN A N 1
ATOM 578 C CA . ASN A 1 79 ? -5.102 17.706 18.072 1.00 98.50 79 ASN A CA 1
ATOM 579 C C . ASN A 1 79 ? -6.507 18.130 18.546 1.00 98.50 79 ASN A C 1
ATOM 581 O O . ASN A 1 79 ? -6.654 18.736 19.612 1.00 98.50 79 ASN A O 1
ATOM 585 N N . ILE A 1 80 ? -7.549 17.886 17.744 1.00 98.56 80 ILE A N 1
ATOM 586 C CA . ILE A 1 80 ? -8.940 18.084 18.165 1.00 98.56 80 ILE A CA 1
ATOM 587 C C . ILE A 1 80 ? -9.329 16.961 19.125 1.00 98.56 80 ILE A C 1
ATOM 589 O O . ILE A 1 80 ? -9.825 17.257 20.208 1.00 98.56 80 ILE A O 1
ATOM 593 N N . PHE A 1 81 ? -9.063 15.705 18.769 1.00 98.38 81 PHE A N 1
ATOM 594 C CA . PHE A 1 81 ? -9.412 14.544 19.594 1.00 98.38 81 PHE A CA 1
ATOM 595 C C . PHE A 1 81 ? -8.685 14.556 20.945 1.00 98.38 81 PHE A C 1
ATOM 597 O O . PHE A 1 81 ? -9.320 14.342 21.975 1.00 98.38 81 PHE A O 1
ATOM 604 N N . GLU A 1 82 ? -7.399 14.917 20.957 1.00 98.38 82 GLU A N 1
ATOM 605 C CA . GLU A 1 82 ? -6.585 15.050 22.171 1.00 98.38 82 GLU A CA 1
ATOM 606 C C . GLU A 1 82 ? -7.156 16.092 23.133 1.00 98.38 82 GLU A C 1
ATOM 608 O O . GLU A 1 82 ? -7.333 15.828 24.324 1.00 98.38 82 GLU A O 1
ATOM 613 N N . ARG A 1 83 ? -7.499 17.278 22.617 1.00 98.19 83 ARG A N 1
ATOM 614 C CA . ARG A 1 83 ? -8.055 18.365 23.432 1.00 98.19 83 ARG A CA 1
ATOM 615 C C . ARG A 1 83 ? -9.374 17.972 24.091 1.00 98.19 83 ARG A C 1
ATOM 617 O O . ARG A 1 83 ? -9.616 18.363 25.231 1.00 98.19 83 ARG A O 1
ATOM 624 N N . GLU A 1 84 ? -10.206 17.214 23.384 1.00 97.81 84 GLU A N 1
ATOM 625 C CA . GLU A 1 84 ? -11.479 16.711 23.906 1.00 97.81 84 GLU A CA 1
ATOM 626 C C . GLU A 1 84 ? -11.314 15.387 24.684 1.00 97.81 84 GLU A C 1
ATOM 628 O O . GLU A 1 84 ? -12.282 14.881 25.245 1.00 97.81 84 GLU A O 1
ATOM 633 N N . SER A 1 85 ? -10.086 14.855 24.777 1.00 97.44 85 SER A N 1
ATOM 634 C CA . SER A 1 85 ? -9.737 13.607 25.474 1.00 97.44 85 SER A CA 1
ATOM 635 C C . SER A 1 85 ? -10.505 12.377 24.969 1.00 97.44 85 SER A C 1
ATOM 637 O O . SER A 1 85 ? -10.910 11.526 25.762 1.00 97.44 85 SER A O 1
ATOM 639 N N . ILE A 1 86 ? -10.712 12.286 23.652 1.00 98.12 86 ILE A N 1
ATOM 640 C CA . ILE A 1 86 ? -11.446 11.188 23.012 1.00 98.12 86 ILE A CA 1
ATOM 641 C C . ILE A 1 86 ? -10.447 10.154 22.474 1.00 98.12 86 ILE A C 1
ATOM 643 O O . ILE A 1 86 ? -9.620 10.516 21.636 1.00 98.12 86 ILE A O 1
ATOM 647 N N . PRO A 1 87 ? -10.532 8.871 22.885 1.00 97.81 87 PRO A N 1
ATOM 648 C CA . PRO A 1 87 ? -9.707 7.808 22.319 1.00 97.81 87 PRO A CA 1
ATOM 649 C C . PRO A 1 87 ? -9.841 7.739 20.798 1.00 97.81 87 PRO A C 1
ATOM 651 O O . PRO A 1 87 ? -10.944 7.841 20.257 1.00 97.81 87 PRO A O 1
ATOM 654 N N . CYS A 1 88 ? -8.733 7.537 20.096 1.00 98.38 88 CYS A N 1
ATOM 655 C CA . CYS A 1 88 ? -8.738 7.539 18.642 1.00 98.38 88 CYS A CA 1
ATOM 656 C C . CYS A 1 88 ? -7.734 6.561 18.042 1.00 98.38 88 CYS A C 1
ATOM 658 O O . CYS A 1 88 ? -6.734 6.230 18.669 1.00 98.38 88 CYS A O 1
ATOM 660 N N . ILE A 1 89 ? -8.002 6.137 16.811 1.00 98.62 89 ILE A N 1
ATOM 661 C CA . ILE A 1 89 ? -7.092 5.367 15.968 1.00 98.62 89 ILE A CA 1
ATOM 662 C C . ILE A 1 89 ? -6.807 6.192 14.713 1.00 98.62 89 ILE A C 1
ATOM 664 O O . ILE A 1 89 ? -7.735 6.550 13.981 1.00 98.62 89 ILE A O 1
ATOM 668 N N . ALA A 1 90 ? -5.531 6.477 14.460 1.00 98.19 90 ALA A N 1
ATOM 669 C CA . ALA A 1 90 ? -5.088 7.015 13.182 1.00 98.19 90 ALA A CA 1
ATOM 670 C C . ALA A 1 90 ? -5.013 5.871 12.167 1.00 98.19 90 ALA A C 1
ATOM 672 O O . ALA A 1 90 ? -4.415 4.828 12.442 1.00 98.19 90 ALA A O 1
ATOM 673 N N . VAL A 1 91 ? -5.612 6.053 10.991 1.00 97.56 91 VAL A N 1
ATOM 674 C CA . VAL A 1 91 ? -5.622 5.043 9.927 1.00 97.56 91 VAL A CA 1
ATOM 675 C C . VAL A 1 91 ? -4.844 5.573 8.727 1.00 97.56 91 VAL A C 1
ATOM 677 O O . VAL A 1 91 ? -5.136 6.657 8.220 1.00 97.56 91 VAL A O 1
ATOM 680 N N . ASN A 1 92 ? -3.889 4.772 8.251 1.00 94.31 92 ASN A N 1
ATOM 681 C CA . ASN A 1 92 ? -2.952 5.058 7.162 1.00 94.31 92 ASN A CA 1
ATOM 682 C C . ASN A 1 92 ? -1.770 5.968 7.537 1.00 94.31 92 ASN A C 1
ATOM 684 O O . ASN A 1 92 ? -0.674 5.454 7.698 1.00 94.31 92 ASN A O 1
ATOM 688 N N . VAL A 1 93 ? -1.927 7.279 7.733 1.00 94.12 93 VAL A N 1
ATOM 689 C CA . VAL A 1 93 ? -0.777 8.162 8.050 1.00 94.12 93 VAL A CA 1
ATOM 690 C C . VAL A 1 93 ? -0.885 8.721 9.470 1.00 94.12 93 VAL A C 1
ATOM 692 O O . VAL A 1 93 ? -1.952 9.237 9.797 1.00 94.12 93 VAL A O 1
ATOM 695 N N . PRO A 1 94 ? 0.184 8.680 10.297 1.00 93.44 94 PRO A N 1
ATOM 696 C CA . PRO A 1 94 ? 0.139 9.142 11.684 1.00 93.44 94 PRO A CA 1
ATOM 697 C C . PRO A 1 94 ? 0.201 10.678 11.792 1.00 93.44 94 PRO A C 1
ATOM 699 O O . PRO A 1 94 ? 0.682 11.357 10.878 1.00 93.44 94 PRO A O 1
ATOM 702 N N . GLY A 1 95 ? -0.285 11.226 12.913 1.00 91.75 95 GLY A N 1
ATOM 703 C CA . GLY A 1 95 ? -0.298 12.657 13.239 1.00 91.75 95 GLY A CA 1
ATOM 704 C C . GLY A 1 95 ? 0.637 13.048 14.395 1.00 91.75 95 GLY A C 1
ATOM 705 O O . GLY A 1 95 ? 1.856 12.973 14.250 1.00 91.75 95 GLY A O 1
ATOM 706 N N . SER A 1 96 ? 0.076 13.507 15.527 1.00 90.69 96 SER A N 1
ATOM 707 C CA . SER A 1 96 ? 0.838 13.958 16.717 1.00 90.69 96 SER A CA 1
ATOM 708 C C . SER A 1 96 ? 1.496 12.826 17.481 1.00 90.69 96 SER A C 1
ATOM 710 O O . SER A 1 96 ? 2.371 13.090 18.306 1.00 90.69 96 SER A O 1
ATOM 712 N N . GLY A 1 97 ? 1.005 11.603 17.282 1.00 92.19 97 GLY A N 1
ATOM 713 C CA . GLY A 1 97 ? 1.254 10.484 18.184 1.00 92.19 97 GLY A CA 1
ATOM 714 C C . GLY A 1 97 ? 0.271 10.432 19.357 1.00 92.19 97 GLY A C 1
ATOM 715 O O . GLY A 1 97 ? 0.545 9.735 20.330 1.00 92.19 97 GLY A O 1
ATOM 716 N N . TYR A 1 98 ? -0.854 11.161 19.295 1.00 96.56 98 TYR A N 1
ATOM 717 C CA . TYR A 1 98 ? -1.922 11.014 20.290 1.00 96.56 98 TYR A CA 1
ATOM 718 C C . TYR A 1 98 ? -2.739 9.745 20.032 1.00 96.56 98 TYR A C 1
ATOM 720 O O . TYR A 1 98 ? -3.005 8.978 20.957 1.00 96.56 98 TYR A O 1
ATOM 728 N N . CYS A 1 99 ? -3.122 9.514 18.774 1.00 97.81 99 CYS A N 1
ATOM 729 C CA . CYS A 1 99 ? -3.852 8.314 18.389 1.00 97.81 99 CYS A CA 1
ATOM 730 C C . CYS A 1 99 ? -2.871 7.165 18.122 1.00 97.81 99 CYS A C 1
ATOM 732 O O . CYS A 1 99 ? -1.980 7.322 17.282 1.00 97.81 99 CYS A O 1
ATOM 734 N N . PRO A 1 100 ? -3.051 5.988 18.746 1.00 97.38 100 PRO A N 1
ATOM 735 C CA . PRO A 1 100 ? -2.472 4.755 18.235 1.00 97.38 100 PRO A CA 1
ATOM 736 C C . PRO A 1 100 ? -2.780 4.564 16.748 1.00 97.38 100 PRO A C 1
ATOM 738 O O . PRO A 1 100 ? -3.835 4.969 16.255 1.00 97.38 100 PRO A O 1
ATOM 741 N N . TRP A 1 101 ? -1.850 3.954 16.024 1.00 96.19 101 TRP A N 1
ATOM 742 C CA . TRP A 1 101 ? -1.830 4.012 14.567 1.00 96.19 101 TRP A CA 1
ATOM 743 C C . TRP A 1 101 ? -1.812 2.622 13.926 1.00 96.19 101 TRP A C 1
ATOM 745 O O . TRP A 1 101 ? -1.139 1.712 14.414 1.00 96.19 101 TRP A O 1
ATOM 755 N N . ILE A 1 102 ? -2.554 2.465 12.827 1.00 97.75 102 ILE A N 1
ATOM 756 C CA . ILE A 1 102 ? -2.556 1.278 11.965 1.00 97.75 102 ILE A CA 1
ATOM 757 C C . ILE A 1 102 ? -2.271 1.658 10.510 1.00 97.75 102 ILE A C 1
ATOM 759 O O . ILE A 1 102 ? -2.882 2.582 9.962 1.00 97.75 102 ILE A O 1
ATOM 763 N N . ASP A 1 103 ? -1.366 0.914 9.871 1.00 95.94 103 ASP A N 1
ATOM 764 C CA . ASP A 1 103 ? -1.064 1.054 8.445 1.00 95.94 103 ASP A CA 1
ATOM 765 C C . ASP A 1 103 ? -0.450 -0.220 7.844 1.00 95.94 103 ASP A C 1
ATOM 767 O O . ASP A 1 103 ? -0.087 -1.172 8.541 1.00 95.94 103 ASP A O 1
ATOM 771 N N . LEU A 1 104 ? -0.328 -0.234 6.518 1.00 93.75 104 LEU A N 1
ATOM 772 C CA . LEU A 1 104 ? 0.433 -1.226 5.768 1.00 93.75 104 LEU A CA 1
ATOM 773 C C . LEU A 1 104 ? 1.953 -1.013 5.891 1.00 93.75 104 LEU A C 1
ATOM 775 O O . LEU A 1 104 ? 2.444 0.077 6.180 1.00 93.75 104 LEU A O 1
ATOM 779 N N . SER A 1 105 ? 2.733 -2.059 5.603 1.00 93.69 105 SER A N 1
ATOM 780 C CA . SER A 1 105 ? 4.193 -1.941 5.509 1.00 93.69 105 SER A CA 1
ATOM 781 C C . SER A 1 105 ? 4.628 -1.593 4.084 1.00 93.69 105 SER A C 1
ATOM 783 O O . SER A 1 105 ? 4.758 -2.463 3.219 1.00 93.69 105 SER A O 1
ATOM 785 N N . ASN A 1 106 ? 4.930 -0.314 3.852 1.00 94.06 106 ASN A N 1
ATOM 786 C CA . ASN A 1 106 ? 5.523 0.151 2.592 1.00 94.06 106 ASN A CA 1
ATOM 787 C C . ASN A 1 106 ? 6.892 -0.489 2.308 1.00 94.06 106 ASN A C 1
ATOM 789 O O . ASN A 1 106 ? 7.251 -0.691 1.146 1.00 94.06 106 ASN A O 1
ATOM 793 N N . GLN A 1 107 ? 7.645 -0.839 3.356 1.00 94.06 107 GLN A N 1
ATOM 794 C CA . GLN A 1 107 ? 8.914 -1.551 3.228 1.00 94.06 107 GLN A CA 1
ATOM 795 C C . GLN A 1 107 ? 8.707 -2.969 2.691 1.00 94.06 107 GLN A C 1
ATOM 797 O O . GLN A 1 107 ? 9.390 -3.371 1.745 1.00 94.06 107 GLN A O 1
ATOM 802 N N . ALA A 1 108 ? 7.776 -3.729 3.272 1.00 94.69 108 ALA A N 1
ATOM 803 C CA . ALA A 1 108 ? 7.491 -5.084 2.816 1.00 94.69 108 ALA A CA 1
ATOM 804 C C . ALA A 1 108 ? 6.983 -5.070 1.369 1.00 94.69 108 ALA A C 1
ATOM 806 O O . ALA A 1 108 ? 7.588 -5.725 0.525 1.00 94.69 108 ALA A O 1
ATOM 807 N N . LEU A 1 109 ? 5.974 -4.245 1.055 1.00 95.94 109 LEU A N 1
ATOM 808 C CA . LEU A 1 109 ? 5.438 -4.122 -0.307 1.00 95.94 109 LEU A CA 1
ATOM 809 C C . LEU A 1 109 ? 6.531 -3.747 -1.319 1.00 95.94 109 LEU A C 1
ATOM 811 O O . LEU A 1 109 ? 6.722 -4.453 -2.306 1.00 95.94 109 LEU A O 1
ATOM 815 N N . GLY A 1 110 ? 7.310 -2.693 -1.054 1.00 96.88 110 GLY A N 1
ATOM 816 C CA . GLY A 1 110 ? 8.361 -2.257 -1.975 1.00 96.88 110 GLY A CA 1
ATOM 817 C C . GLY A 1 110 ? 9.449 -3.318 -2.178 1.00 96.88 110 GLY A C 1
ATOM 818 O O . GLY A 1 110 ? 9.760 -3.698 -3.308 1.00 96.88 110 GLY A O 1
ATOM 819 N N . THR A 1 111 ? 10.021 -3.845 -1.091 1.00 97.81 111 THR A N 1
ATOM 820 C CA . THR A 1 111 ? 11.137 -4.803 -1.189 1.00 97.81 111 THR A CA 1
ATOM 821 C C . THR A 1 111 ? 10.713 -6.158 -1.759 1.00 97.81 111 THR A C 1
ATOM 823 O O . THR A 1 111 ? 11.483 -6.796 -2.479 1.00 97.81 111 THR A O 1
ATOM 826 N N . GLU A 1 112 ? 9.501 -6.630 -1.470 1.00 98.44 112 GLU A N 1
ATOM 827 C CA . GLU A 1 112 ? 9.004 -7.899 -1.999 1.00 98.44 112 GLU A CA 1
ATOM 828 C C . GLU A 1 112 ? 8.674 -7.814 -3.486 1.00 98.44 112 GLU A C 1
ATOM 830 O O . GLU A 1 112 ? 9.076 -8.701 -4.244 1.00 98.44 112 GLU A O 1
ATOM 835 N N . MET A 1 113 ? 8.060 -6.716 -3.931 1.00 98.31 113 MET A N 1
ATOM 836 C CA . MET A 1 113 ? 7.845 -6.456 -5.355 1.00 98.31 113 MET A CA 1
ATOM 837 C C . MET A 1 113 ? 9.158 -6.421 -6.130 1.00 98.31 113 MET A C 1
ATOM 839 O O . MET A 1 113 ? 9.276 -7.063 -7.177 1.00 98.31 113 MET A O 1
ATOM 843 N N . ALA A 1 114 ? 10.182 -5.758 -5.586 1.00 98.69 114 ALA A N 1
ATOM 844 C CA . ALA A 1 114 ? 11.509 -5.716 -6.193 1.00 98.69 114 ALA A CA 1
ATOM 845 C C . ALA A 1 114 ? 12.124 -7.119 -6.336 1.00 98.69 114 ALA A C 1
ATOM 847 O O . ALA A 1 114 ? 12.703 -7.438 -7.376 1.00 98.69 114 ALA A O 1
ATOM 848 N N . LYS A 1 115 ? 11.952 -7.992 -5.332 1.00 98.75 115 LYS A N 1
ATOM 849 C CA . LYS A 1 115 ? 12.412 -9.393 -5.384 1.00 98.75 115 LYS A CA 1
ATOM 850 C C . LYS A 1 115 ? 11.719 -10.192 -6.482 1.00 98.75 115 LYS A C 1
ATOM 852 O O . LYS A 1 115 ? 12.387 -10.975 -7.161 1.00 98.75 115 LYS A O 1
ATOM 857 N N . VAL A 1 116 ? 10.407 -10.017 -6.664 1.00 98.75 116 VAL A N 1
ATOM 858 C CA . VAL A 1 116 ? 9.676 -10.705 -7.739 1.00 98.75 116 VAL A CA 1
ATOM 859 C C . VAL A 1 116 ? 10.149 -10.208 -9.103 1.00 98.75 116 VAL A C 1
ATOM 861 O O . VAL A 1 116 ? 10.554 -11.020 -9.934 1.00 98.75 116 VAL A O 1
ATOM 864 N N . VAL A 1 117 ? 10.181 -8.890 -9.314 1.00 98.56 117 VAL A N 1
ATOM 865 C CA . VAL A 1 117 ? 10.592 -8.293 -10.592 1.00 98.56 117 VAL A CA 1
ATOM 866 C C . VAL A 1 117 ? 12.029 -8.660 -10.951 1.00 98.56 117 VAL A C 1
ATOM 868 O O . VAL A 1 117 ? 12.278 -9.068 -12.083 1.00 98.56 117 VAL A O 1
ATOM 871 N N . ALA A 1 118 ? 12.973 -8.587 -10.008 1.00 98.56 118 ALA A N 1
ATOM 872 C CA . ALA A 1 118 ? 14.366 -8.953 -10.264 1.00 98.56 118 ALA A CA 1
ATOM 873 C C . ALA A 1 118 ? 14.511 -10.421 -10.689 1.00 98.56 118 ALA A C 1
ATOM 875 O O . ALA A 1 118 ? 15.296 -10.734 -11.583 1.00 98.56 118 ALA A O 1
ATOM 876 N N . LYS A 1 119 ? 13.727 -11.325 -10.088 1.00 98.31 119 LYS A N 1
ATOM 877 C CA . LYS A 1 119 ? 13.728 -12.743 -10.457 1.00 98.31 119 LYS A CA 1
ATOM 878 C C . LYS A 1 119 ? 13.163 -12.977 -11.858 1.00 98.31 119 LYS A C 1
ATOM 880 O O . LYS A 1 119 ? 13.698 -13.804 -12.593 1.00 98.31 119 LYS A O 1
ATOM 885 N N . GLU A 1 120 ? 12.107 -12.262 -12.231 1.00 98.19 120 GLU A N 1
ATOM 886 C CA . GLU A 1 120 ? 11.525 -12.340 -13.576 1.00 98.19 120 GLU A CA 1
ATOM 887 C C . GLU A 1 120 ? 12.450 -11.718 -14.635 1.00 98.19 120 GLU A C 1
ATOM 889 O O . GLU A 1 120 ? 12.624 -12.291 -15.713 1.00 98.19 120 GLU A O 1
ATOM 894 N N . ALA A 1 121 ? 13.110 -10.601 -14.314 1.00 98.38 121 ALA A N 1
ATOM 895 C CA . ALA A 1 121 ? 14.122 -9.982 -15.167 1.00 98.38 121 ALA A CA 1
ATOM 896 C C . ALA A 1 121 ? 15.312 -10.929 -15.405 1.00 98.38 121 ALA A C 1
ATOM 898 O O . ALA A 1 121 ? 15.706 -11.145 -16.552 1.00 98.38 121 ALA A O 1
ATOM 899 N N . ASP A 1 122 ? 15.836 -11.567 -14.350 1.00 98.06 122 ASP A N 1
ATOM 900 C CA . ASP A 1 122 ? 16.919 -12.553 -14.465 1.00 98.06 122 ASP A CA 1
ATOM 901 C C . ASP A 1 122 ? 16.498 -13.779 -15.289 1.00 98.06 122 ASP A C 1
ATOM 903 O O . ASP A 1 122 ? 17.230 -14.207 -16.182 1.00 98.06 122 ASP A O 1
ATOM 907 N N . ALA A 1 123 ? 15.280 -14.294 -15.080 1.00 97.75 123 ALA A N 1
ATOM 908 C CA . ALA A 1 123 ? 14.739 -15.412 -15.856 1.00 97.75 123 ALA A CA 1
ATOM 909 C C . ALA A 1 123 ? 14.591 -15.090 -17.355 1.00 97.75 123 ALA A C 1
ATOM 911 O O . ALA A 1 123 ? 14.726 -15.984 -18.195 1.00 97.75 123 ALA A O 1
ATOM 912 N N . LYS A 1 124 ? 14.339 -13.821 -17.698 1.00 97.38 124 LYS A N 1
ATOM 913 C CA . LYS A 1 124 ? 14.321 -13.307 -19.078 1.00 97.38 124 LYS A CA 1
ATOM 914 C C . LYS A 1 124 ? 15.712 -12.948 -19.610 1.00 97.38 124 LYS A C 1
ATOM 916 O O . LYS A 1 124 ? 15.846 -12.647 -20.793 1.00 97.38 124 LYS A O 1
ATOM 921 N N . GLY A 1 125 ? 16.743 -13.008 -18.770 1.00 97.81 125 GLY A N 1
ATOM 922 C CA . GLY A 1 125 ? 18.117 -12.670 -19.126 1.00 97.81 125 GLY A CA 1
ATOM 923 C C . GLY A 1 125 ? 18.388 -11.169 -19.236 1.00 97.81 125 GLY A C 1
ATOM 924 O O . GLY A 1 125 ? 19.445 -10.807 -19.748 1.00 97.81 125 GLY A O 1
ATOM 925 N N . TRP A 1 126 ? 17.480 -10.312 -18.757 1.00 98.00 126 TRP A N 1
ATOM 926 C CA . TRP A 1 126 ? 17.631 -8.859 -18.822 1.00 98.00 126 TRP A CA 1
ATOM 927 C C . TRP A 1 126 ? 18.818 -8.399 -17.971 1.00 98.00 126 TRP A C 1
ATOM 929 O O . TRP A 1 126 ? 19.038 -8.892 -16.859 1.00 98.00 126 TRP A O 1
ATOM 939 N N . LYS A 1 127 ? 19.605 -7.462 -18.505 1.00 97.12 127 LYS A N 1
ATOM 940 C CA . LYS A 1 127 ? 20.762 -6.860 -17.833 1.00 97.12 127 LYS A CA 1
ATOM 941 C C . LYS A 1 127 ? 20.528 -5.376 -17.617 1.00 97.12 127 LYS A C 1
ATOM 943 O O . LYS A 1 127 ? 19.710 -4.769 -18.299 1.00 97.12 127 LYS A O 1
ATOM 948 N N . ALA A 1 128 ? 21.231 -4.798 -16.646 1.00 97.62 128 ALA A N 1
ATOM 949 C CA . ALA A 1 128 ? 21.041 -3.399 -16.277 1.00 97.62 128 ALA A CA 1
ATOM 950 C C . ALA A 1 128 ? 21.259 -2.449 -17.464 1.00 97.62 128 ALA A C 1
ATOM 952 O O . ALA A 1 128 ? 20.510 -1.489 -17.608 1.00 97.62 128 ALA A O 1
ATOM 953 N N . GLU A 1 129 ? 22.225 -2.734 -18.346 1.00 96.94 129 GLU A N 1
ATOM 954 C CA . GLU A 1 129 ? 22.454 -1.926 -19.548 1.00 96.94 129 GLU A CA 1
ATOM 955 C C . GLU A 1 129 ? 21.285 -1.927 -20.545 1.00 96.94 129 GLU A C 1
ATOM 957 O O . GLU A 1 129 ? 21.202 -1.005 -21.355 1.00 96.94 129 GLU A O 1
ATOM 962 N N . ASP A 1 130 ? 20.363 -2.887 -20.458 1.00 96.81 130 ASP A N 1
ATOM 963 C CA . ASP A 1 130 ? 19.203 -3.023 -21.342 1.00 96.81 130 ASP A CA 1
ATOM 964 C C . ASP A 1 130 ? 17.898 -2.577 -20.664 1.00 96.81 130 ASP A C 1
ATOM 966 O O . ASP A 1 130 ? 16.856 -2.563 -21.306 1.00 96.81 130 ASP A O 1
ATOM 970 N N . ILE A 1 131 ? 17.926 -2.202 -19.381 1.00 98.56 131 ILE A N 1
ATOM 971 C CA . ILE A 1 131 ? 16.733 -1.857 -18.594 1.00 98.56 131 ILE A CA 1
ATOM 972 C C . ILE A 1 131 ? 16.583 -0.336 -18.466 1.00 98.56 131 ILE A C 1
ATOM 974 O O . ILE A 1 131 ? 17.563 0.388 -18.297 1.00 98.56 131 ILE A O 1
ATOM 978 N N . GLU A 1 132 ? 15.334 0.122 -18.496 1.00 98.69 132 GLU A N 1
ATOM 979 C CA . GLU A 1 132 ? 14.886 1.411 -17.973 1.00 98.69 132 GLU A CA 1
ATOM 980 C C . GLU A 1 132 ? 13.833 1.170 -16.880 1.00 98.69 132 GLU A C 1
ATOM 982 O O . GLU A 1 132 ? 12.903 0.375 -17.061 1.00 98.69 132 GLU A O 1
ATOM 987 N N . VAL A 1 133 ? 13.952 1.864 -15.748 1.00 98.88 133 VAL A N 1
ATOM 988 C CA . VAL A 1 133 ? 12.979 1.797 -14.651 1.00 98.88 133 VAL A CA 1
ATOM 989 C C . VAL A 1 133 ? 12.094 3.042 -14.655 1.00 98.88 133 VAL A C 1
ATOM 991 O O . VAL A 1 133 ? 12.589 4.166 -14.650 1.00 98.88 133 VAL A O 1
ATOM 994 N N . ILE A 1 134 ? 10.777 2.850 -14.610 1.00 98.88 134 ILE A N 1
ATOM 995 C CA . ILE A 1 134 ? 9.790 3.920 -14.453 1.00 98.88 134 ILE A CA 1
ATOM 996 C C . ILE A 1 134 ? 9.115 3.762 -13.090 1.00 98.88 134 ILE A C 1
ATOM 998 O O . ILE A 1 134 ? 8.442 2.765 -12.824 1.00 98.88 134 ILE A O 1
ATOM 1002 N N . LEU A 1 135 ? 9.277 4.763 -12.233 1.00 98.81 135 LEU A N 1
ATOM 1003 C CA . LEU A 1 135 ? 8.635 4.845 -10.924 1.00 98.81 135 LEU A CA 1
ATOM 1004 C C . LEU A 1 135 ? 7.452 5.816 -11.014 1.00 98.81 135 LEU A C 1
ATOM 1006 O O . LEU A 1 135 ? 7.629 6.975 -11.384 1.00 98.81 135 LEU A O 1
ATOM 1010 N N . VAL A 1 136 ? 6.240 5.360 -10.702 1.00 98.69 136 VAL A N 1
ATOM 1011 C CA . VAL A 1 136 ? 5.015 6.170 -10.810 1.00 98.69 136 VAL A CA 1
ATOM 1012 C C . VAL A 1 136 ? 4.483 6.491 -9.415 1.00 98.69 136 VAL A C 1
ATOM 1014 O O . VAL A 1 136 ? 3.996 5.614 -8.701 1.00 98.69 136 VAL A O 1
ATOM 1017 N N . GLN A 1 137 ? 4.581 7.763 -9.034 1.00 97.56 137 GLN A N 1
ATOM 1018 C CA . GLN A 1 137 ? 4.270 8.259 -7.691 1.00 97.56 137 GLN A CA 1
ATOM 1019 C C . GLN A 1 137 ? 2.976 9.079 -7.624 1.00 97.56 137 GLN A C 1
ATOM 1021 O O . GLN A 1 137 ? 2.395 9.422 -8.654 1.00 97.56 137 GLN A O 1
ATOM 1026 N N . SER A 1 138 ? 2.574 9.471 -6.412 1.00 95.25 138 SER A N 1
ATOM 1027 C CA . SER A 1 138 ? 1.592 10.538 -6.179 1.00 95.25 138 SER A CA 1
ATOM 1028 C C . SER A 1 138 ? 2.162 11.592 -5.238 1.00 95.25 138 SER A C 1
ATOM 1030 O O . SER A 1 138 ? 2.016 11.499 -4.020 1.00 95.25 138 SER A O 1
ATOM 1032 N N . ALA A 1 139 ? 2.816 12.616 -5.789 1.00 93.94 139 ALA A N 1
ATOM 1033 C CA . ALA A 1 139 ? 3.514 13.637 -5.002 1.00 93.94 139 ALA A CA 1
ATOM 1034 C C . ALA A 1 139 ? 2.604 14.318 -3.954 1.00 93.94 139 ALA A C 1
ATOM 1036 O O . ALA A 1 139 ? 3.044 14.612 -2.843 1.00 93.94 139 ALA A O 1
ATOM 1037 N N . GLY A 1 140 ? 1.317 14.501 -4.277 1.00 91.31 140 GLY A N 1
ATOM 1038 C CA . GLY A 1 140 ? 0.324 15.132 -3.399 1.00 91.31 140 GLY A CA 1
ATOM 1039 C C . GLY A 1 140 ? -0.021 14.345 -2.128 1.00 91.31 140 GLY A C 1
ATOM 1040 O O . GLY A 1 140 ? -0.481 14.948 -1.163 1.00 91.31 140 GLY A O 1
ATOM 1041 N N . LEU A 1 141 ? 0.236 13.032 -2.092 1.00 89.56 141 LEU A N 1
ATOM 1042 C CA . LEU A 1 141 ? 0.011 12.189 -0.906 1.00 89.56 141 LEU A CA 1
ATOM 1043 C C . LEU A 1 141 ? 1.196 12.206 0.076 1.00 89.56 141 LEU A C 1
ATOM 1045 O O . LEU A 1 141 ? 1.132 11.623 1.154 1.00 89.56 141 LEU A O 1
ATOM 1049 N N . GLY A 1 142 ? 2.282 12.905 -0.266 1.00 90.00 142 GLY A N 1
ATOM 1050 C CA . GLY A 1 142 ? 3.419 13.099 0.626 1.00 90.00 142 GLY A CA 1
ATOM 1051 C C . GLY A 1 142 ? 4.334 11.873 0.778 1.00 90.00 142 GLY A C 1
ATOM 1052 O O . GLY A 1 142 ? 4.117 10.819 0.179 1.00 90.00 142 GLY A O 1
ATOM 1053 N N . PRO A 1 143 ? 5.422 12.010 1.551 1.00 89.81 143 PRO A N 1
ATOM 1054 C CA . PRO A 1 143 ? 6.504 11.025 1.579 1.00 89.81 143 PRO A CA 1
ATOM 1055 C C . PRO A 1 143 ? 6.118 9.684 2.217 1.00 89.81 143 PRO A C 1
ATOM 1057 O O . PRO A 1 143 ? 6.635 8.662 1.780 1.00 89.81 143 PRO A O 1
ATOM 1060 N N . ALA A 1 144 ? 5.213 9.666 3.204 1.00 88.25 144 ALA A N 1
ATOM 1061 C CA . ALA A 1 144 ? 4.810 8.431 3.884 1.00 88.25 144 ALA A CA 1
ATOM 1062 C C . ALA A 1 144 ? 4.191 7.430 2.896 1.00 88.25 144 ALA A C 1
ATOM 1064 O O . ALA A 1 144 ? 4.690 6.315 2.751 1.00 88.25 144 ALA A O 1
ATOM 1065 N N . VAL A 1 145 ? 3.191 7.869 2.122 1.00 89.75 145 VAL A N 1
ATOM 1066 C CA . VAL A 1 145 ? 2.523 7.040 1.104 1.00 89.75 145 VAL A CA 1
ATOM 1067 C C . VAL A 1 145 ? 3.477 6.654 -0.033 1.00 89.75 145 VAL A C 1
ATOM 1069 O O . VAL A 1 145 ? 3.456 5.520 -0.504 1.00 89.75 145 VAL A O 1
ATOM 1072 N N . ASN A 1 146 ? 4.362 7.562 -0.460 1.00 93.31 146 ASN A N 1
ATOM 1073 C CA . ASN A 1 146 ? 5.299 7.287 -1.558 1.00 93.31 146 ASN A CA 1
ATOM 1074 C C . ASN A 1 146 ? 6.535 6.471 -1.145 1.00 93.31 146 ASN A C 1
ATOM 1076 O O . ASN A 1 146 ? 7.313 6.072 -2.011 1.00 93.31 146 ASN A O 1
ATOM 1080 N N . SER A 1 147 ? 6.741 6.201 0.148 1.00 94.06 147 SER A N 1
ATOM 1081 C CA . SER A 1 147 ? 7.963 5.554 0.646 1.00 94.06 147 SER A CA 1
ATOM 1082 C C . SER A 1 147 ? 8.212 4.162 0.049 1.00 94.06 147 SER A C 1
ATOM 1084 O O . SER A 1 147 ? 9.370 3.765 -0.100 1.00 94.06 147 SER A O 1
ATOM 1086 N N . SER A 1 148 ? 7.160 3.447 -0.375 1.00 95.38 148 SER A N 1
ATOM 1087 C CA . SER A 1 148 ? 7.294 2.140 -1.033 1.00 95.38 148 SER A CA 1
ATOM 1088 C C . SER A 1 148 ? 8.085 2.209 -2.345 1.00 95.38 148 SER A C 1
ATOM 1090 O O . SER A 1 148 ? 8.791 1.257 -2.665 1.00 95.38 148 SER A O 1
ATOM 1092 N N . ILE A 1 149 ? 8.070 3.346 -3.055 1.00 97.12 149 ILE A N 1
ATOM 1093 C CA . ILE A 1 149 ? 8.911 3.587 -4.242 1.00 97.12 149 ILE A CA 1
ATOM 1094 C C . ILE A 1 149 ? 10.389 3.571 -3.866 1.00 97.12 149 ILE A C 1
ATOM 1096 O O . ILE A 1 149 ? 11.200 2.925 -4.533 1.00 97.12 149 ILE A O 1
ATOM 1100 N N . GLY A 1 150 ? 10.730 4.269 -2.782 1.00 96.75 150 GLY A N 1
ATOM 1101 C CA . GLY A 1 150 ? 12.085 4.305 -2.255 1.00 96.75 150 GLY A CA 1
ATOM 1102 C C . GLY A 1 150 ? 12.575 2.906 -1.896 1.00 96.75 150 GLY A C 1
ATOM 1103 O O . GLY A 1 150 ? 13.652 2.498 -2.330 1.00 96.75 150 GLY A O 1
ATOM 1104 N N . PHE A 1 151 ? 11.770 2.159 -1.132 1.00 97.69 151 PHE A N 1
ATOM 1105 C CA . PHE A 1 151 ? 12.102 0.795 -0.714 1.00 97.69 151 PHE A CA 1
ATOM 1106 C C . PHE A 1 151 ? 12.221 -0.163 -1.899 1.00 97.69 151 PHE A C 1
ATOM 1108 O O . PHE A 1 151 ? 13.160 -0.960 -1.950 1.00 97.69 151 PHE A O 1
ATOM 1115 N N . TYR A 1 152 ? 11.300 -0.064 -2.860 1.00 98.50 152 TYR A N 1
ATOM 1116 C CA . TYR A 1 152 ? 11.326 -0.849 -4.088 1.00 98.50 152 TYR A CA 1
ATOM 1117 C C . TYR A 1 152 ? 12.623 -0.623 -4.858 1.00 98.50 152 TYR A C 1
ATOM 1119 O O . TYR A 1 152 ? 13.340 -1.577 -5.159 1.00 98.50 152 TYR A O 1
ATOM 1127 N N . TYR A 1 153 ? 12.956 0.634 -5.156 1.00 98.56 153 TYR A N 1
ATOM 1128 C CA . TYR A 1 153 ? 14.116 0.922 -5.990 1.00 98.56 153 TYR A CA 1
ATOM 1129 C C . TYR A 1 153 ? 15.440 0.642 -5.268 1.00 98.56 153 TYR A C 1
ATOM 1131 O O . TYR A 1 153 ? 16.369 0.099 -5.872 1.00 98.56 153 TYR A O 1
ATOM 1139 N N . GLU A 1 154 ? 15.531 0.950 -3.969 1.00 98.19 154 GLU A N 1
ATOM 1140 C CA . GLU A 1 154 ? 16.714 0.617 -3.173 1.00 98.19 154 GLU A CA 1
ATOM 1141 C C . GLU A 1 154 ? 17.002 -0.892 -3.233 1.00 98.19 154 GLU A C 1
ATOM 1143 O O . GLU A 1 154 ? 18.138 -1.289 -3.503 1.00 98.19 154 GLU A O 1
ATOM 1148 N N . GLU A 1 155 ? 15.984 -1.737 -3.047 1.00 98.50 155 GLU A N 1
ATOM 1149 C CA . GLU A 1 155 ? 16.126 -3.193 -3.125 1.00 98.50 155 GLU A CA 1
ATOM 1150 C C . GLU A 1 155 ? 16.412 -3.671 -4.557 1.00 98.50 155 GLU A C 1
ATOM 1152 O O . GLU A 1 155 ? 17.339 -4.455 -4.772 1.00 98.50 155 GLU A O 1
ATOM 1157 N N . LEU A 1 156 ? 15.695 -3.154 -5.560 1.00 98.69 156 LEU A N 1
ATOM 1158 C CA . LEU A 1 156 ? 15.897 -3.519 -6.965 1.00 98.69 156 LEU A CA 1
ATOM 1159 C C . LEU A 1 156 ? 17.337 -3.240 -7.422 1.00 98.69 156 LEU A C 1
ATOM 1161 O O . LEU A 1 156 ? 17.954 -4.089 -8.066 1.00 98.69 156 LEU A O 1
ATOM 1165 N N . SER A 1 157 ? 17.905 -2.091 -7.037 1.00 98.31 157 SER A N 1
ATOM 1166 C CA . SER A 1 157 ? 19.280 -1.705 -7.391 1.00 98.31 157 SER A CA 1
ATOM 1167 C C . SER A 1 157 ? 20.354 -2.617 -6.775 1.00 98.31 157 SER A C 1
ATOM 1169 O O . SER A 1 157 ? 21.461 -2.732 -7.309 1.00 98.31 157 SER A O 1
ATOM 1171 N N . LYS A 1 158 ? 20.039 -3.303 -5.665 1.00 98.12 158 LYS A N 1
ATOM 1172 C CA . LYS A 1 158 ? 20.902 -4.333 -5.060 1.00 98.12 158 LYS A CA 1
ATOM 1173 C C . LYS A 1 158 ? 20.775 -5.666 -5.795 1.00 98.12 158 LYS A C 1
ATOM 1175 O O . LYS A 1 158 ? 21.767 -6.383 -5.925 1.00 98.12 158 LYS A O 1
ATOM 1180 N N . LEU A 1 159 ? 19.566 -5.996 -6.252 1.00 98.31 159 LEU A N 1
ATOM 1181 C CA . LEU A 1 159 ? 19.235 -7.278 -6.875 1.00 98.31 159 LEU A CA 1
ATOM 1182 C C . LEU A 1 159 ? 19.593 -7.355 -8.365 1.00 98.31 159 LEU A C 1
ATOM 1184 O O . LEU A 1 159 ? 19.860 -8.452 -8.851 1.00 98.31 159 LEU A O 1
ATOM 1188 N N . ILE A 1 160 ? 19.635 -6.224 -9.076 1.00 98.12 160 ILE A N 1
ATOM 1189 C CA . ILE A 1 160 ? 20.052 -6.139 -10.483 1.00 98.12 160 ILE A CA 1
ATOM 1190 C C . ILE A 1 160 ? 21.369 -5.346 -10.568 1.00 98.12 160 ILE A C 1
ATOM 1192 O O . ILE A 1 160 ? 21.357 -4.111 -10.619 1.00 98.12 160 ILE A O 1
ATOM 1196 N N . PRO A 1 161 ? 22.534 -6.028 -10.581 1.00 95.94 161 PRO A N 1
ATOM 1197 C CA . PRO A 1 161 ? 23.829 -5.362 -10.640 1.00 95.94 161 PRO A CA 1
ATOM 1198 C C . PRO A 1 161 ? 23.976 -4.501 -11.897 1.00 95.94 161 PRO A C 1
ATOM 1200 O O . PRO A 1 161 ? 23.784 -4.984 -13.009 1.00 95.94 161 PRO A O 1
ATOM 1203 N N . GLY A 1 162 ? 24.372 -3.242 -11.707 1.00 96.94 162 GLY A N 1
ATOM 1204 C CA . GLY A 1 162 ? 24.584 -2.269 -12.782 1.00 96.94 162 GLY A CA 1
ATOM 1205 C C . GLY A 1 162 ? 23.544 -1.150 -12.815 1.00 96.94 162 GLY A C 1
ATOM 1206 O O . GLY A 1 162 ? 23.833 -0.100 -13.382 1.00 96.94 162 GLY A O 1
ATOM 1207 N N . LEU A 1 163 ? 22.392 -1.323 -12.153 1.00 98.19 163 LEU A N 1
ATOM 1208 C CA . LEU A 1 163 ? 21.450 -0.221 -11.963 1.00 98.19 163 LEU A CA 1
ATOM 1209 C C . LEU A 1 163 ? 22.060 0.893 -11.085 1.00 98.19 163 LEU A C 1
ATOM 1211 O O . LEU A 1 163 ? 22.873 0.600 -10.194 1.00 98.19 163 LEU A O 1
ATOM 1215 N N . PRO A 1 164 ? 21.667 2.166 -11.297 1.00 97.88 164 PRO A N 1
ATOM 1216 C CA . PRO A 1 164 ? 22.078 3.284 -10.455 1.00 97.88 164 PRO A CA 1
ATOM 1217 C C . PRO A 1 164 ? 21.769 3.018 -8.981 1.00 97.88 164 PRO A C 1
ATOM 1219 O O . PRO A 1 164 ? 20.636 2.718 -8.612 1.00 97.88 164 PRO A O 1
ATOM 1222 N N . LYS A 1 165 ? 22.778 3.130 -8.119 1.00 96.12 165 LYS A N 1
ATOM 1223 C CA . LYS A 1 165 ? 22.596 2.938 -6.678 1.00 96.12 165 LYS A CA 1
ATOM 1224 C C . LYS A 1 165 ? 22.052 4.201 -6.027 1.00 96.12 165 LYS A C 1
ATOM 1226 O O . LYS A 1 165 ? 22.375 5.309 -6.450 1.00 96.12 165 LYS A O 1
ATOM 1231 N N . VAL A 1 166 ? 21.302 4.005 -4.953 1.00 96.06 166 VAL A N 1
ATOM 1232 C CA . VAL A 1 166 ? 20.888 5.057 -4.023 1.00 96.06 166 VAL A CA 1
ATOM 1233 C C . VAL A 1 166 ? 21.454 4.771 -2.639 1.00 96.06 166 VAL A C 1
ATOM 1235 O O . VAL A 1 166 ? 21.637 3.611 -2.270 1.00 96.06 166 VAL A O 1
ATOM 1238 N N . ASP A 1 167 ? 21.734 5.824 -1.873 1.00 92.00 167 ASP A N 1
ATOM 1239 C CA . ASP A 1 167 ? 22.289 5.685 -0.520 1.00 92.00 167 ASP A CA 1
ATOM 1240 C C . ASP A 1 167 ? 21.257 5.127 0.471 1.00 92.00 167 ASP A C 1
ATOM 1242 O O . ASP A 1 167 ? 21.603 4.427 1.420 1.00 92.00 167 ASP A O 1
ATOM 1246 N N . SER A 1 168 ? 19.982 5.461 0.261 1.00 93.88 168 SER A N 1
ATOM 1247 C CA . SER A 1 168 ? 18.850 5.062 1.098 1.00 93.88 168 SER A CA 1
ATOM 1248 C C . SER A 1 168 ? 17.541 5.281 0.342 1.00 93.88 168 SER A C 1
ATOM 1250 O O . SER A 1 168 ? 17.451 6.222 -0.451 1.00 93.88 168 SER A O 1
ATOM 1252 N N . PHE A 1 169 ? 16.500 4.500 0.645 1.00 94.12 169 PHE A N 1
ATOM 1253 C CA . PHE A 1 169 ? 15.131 4.746 0.182 1.00 94.12 169 PHE A CA 1
ATOM 1254 C C . PHE A 1 169 ? 14.675 6.200 0.386 1.00 94.12 169 PHE A C 1
ATOM 1256 O O . PHE A 1 169 ? 13.976 6.742 -0.464 1.00 94.12 169 PHE A O 1
ATOM 1263 N N . LYS A 1 170 ? 15.133 6.869 1.461 1.00 92.88 170 LYS A N 1
ATOM 1264 C CA . LYS A 1 170 ? 14.799 8.273 1.772 1.00 92.88 170 LYS A CA 1
ATOM 1265 C C . LYS A 1 170 ? 15.351 9.283 0.753 1.00 92.88 170 LYS A C 1
ATOM 1267 O O . LYS A 1 170 ? 14.943 10.439 0.768 1.00 92.88 170 LYS A O 1
ATOM 1272 N N . SER A 1 171 ? 16.282 8.878 -0.115 1.00 94.00 171 SER A N 1
ATOM 1273 C CA . SER A 1 171 ? 16.802 9.734 -1.196 1.00 94.00 171 SER A CA 1
ATOM 1274 C C . SER A 1 171 ? 15.830 9.888 -2.372 1.00 94.00 171 SER A C 1
ATOM 1276 O O . SER A 1 171 ? 16.028 10.757 -3.221 1.00 94.00 171 SER A O 1
ATOM 1278 N N . ILE A 1 172 ? 14.777 9.069 -2.412 1.00 95.38 172 ILE A N 1
ATOM 1279 C CA . ILE A 1 172 ? 13.721 9.123 -3.416 1.00 95.38 172 ILE A CA 1
ATOM 1280 C C . ILE A 1 172 ? 12.487 9.727 -2.756 1.00 95.38 172 ILE A C 1
ATOM 1282 O O . ILE A 1 172 ? 11.955 9.178 -1.794 1.00 95.38 172 ILE A O 1
ATOM 1286 N N . GLY A 1 173 ? 12.045 10.876 -3.258 1.00 92.81 173 GLY A N 1
ATOM 1287 C CA . GLY A 1 173 ? 10.901 11.594 -2.708 1.00 92.81 173 GLY A CA 1
ATOM 1288 C C . GLY A 1 173 ? 10.052 12.266 -3.786 1.00 92.81 173 GLY A C 1
ATOM 1289 O O . GLY A 1 173 ? 10.330 12.099 -4.973 1.00 92.81 173 GLY A O 1
ATOM 1290 N N . PRO A 1 174 ? 9.047 13.064 -3.380 1.00 91.88 174 PRO A N 1
ATOM 1291 C CA . PRO A 1 174 ? 8.089 13.705 -4.287 1.00 91.88 174 PRO A CA 1
ATOM 1292 C C . PRO A 1 174 ? 8.705 14.526 -5.427 1.00 91.88 174 PRO A C 1
ATOM 1294 O O . PRO A 1 174 ? 8.159 14.564 -6.524 1.00 91.88 174 PRO A O 1
ATOM 1297 N N . GLU A 1 175 ? 9.868 15.133 -5.194 1.00 93.12 175 GLU A N 1
ATOM 1298 C CA . GLU A 1 175 ? 10.561 15.984 -6.171 1.00 93.12 175 GLU A CA 1
ATOM 1299 C C . GLU A 1 175 ? 11.584 15.222 -7.032 1.00 93.12 175 GLU A C 1
ATOM 1301 O O . GLU A 1 175 ? 12.205 15.799 -7.928 1.00 93.12 175 GLU A O 1
ATOM 1306 N N . THR A 1 176 ? 11.806 13.930 -6.768 1.00 94.06 176 THR A N 1
ATOM 1307 C CA . THR A 1 176 ? 12.722 13.115 -7.570 1.00 94.06 176 THR A CA 1
ATOM 1308 C C . THR A 1 176 ? 12.144 12.929 -8.972 1.00 94.06 176 THR A C 1
ATOM 1310 O O . THR A 1 176 ? 10.968 12.614 -9.144 1.00 94.06 176 THR A O 1
ATOM 1313 N N . THR A 1 177 ? 12.990 13.123 -9.983 1.00 94.62 177 THR A N 1
ATOM 1314 C CA . THR A 1 177 ? 12.616 13.014 -11.405 1.00 94.62 177 THR A CA 1
ATOM 1315 C C . THR A 1 177 ? 13.447 11.975 -12.146 1.00 94.62 177 THR A C 1
ATOM 1317 O O . THR A 1 177 ? 12.909 11.249 -12.975 1.00 94.62 177 THR A O 1
ATOM 1320 N N . THR A 1 178 ? 14.737 11.851 -11.830 1.00 97.25 178 THR A N 1
ATOM 1321 C CA . THR A 1 178 ? 15.639 10.850 -12.418 1.00 97.25 178 THR A CA 1
ATOM 1322 C C . THR A 1 178 ? 16.607 10.297 -11.378 1.00 97.25 178 THR A C 1
ATOM 1324 O O . THR A 1 178 ? 16.996 11.017 -10.456 1.00 97.25 178 THR A O 1
ATOM 1327 N N . ILE A 1 179 ? 17.059 9.054 -11.556 1.00 97.31 179 ILE A N 1
ATOM 1328 C CA . ILE A 1 179 ? 18.129 8.444 -10.751 1.00 97.31 179 ILE A CA 1
ATOM 1329 C C . ILE A 1 179 ? 19.156 7.834 -11.706 1.00 97.31 179 ILE A C 1
ATOM 1331 O O . ILE A 1 179 ? 18.929 6.787 -12.305 1.00 97.31 179 ILE A O 1
ATOM 1335 N N . GLY A 1 180 ? 20.299 8.503 -11.866 1.00 94.50 180 GLY A N 1
ATOM 1336 C CA . GLY A 1 180 ? 21.246 8.160 -12.929 1.00 94.50 180 GLY A CA 1
ATOM 1337 C C . GLY A 1 180 ? 20.610 8.257 -14.322 1.00 94.50 180 GLY A C 1
ATOM 1338 O O . GLY A 1 180 ? 19.683 9.037 -14.528 1.00 94.50 180 GLY A O 1
ATOM 1339 N N . ASP A 1 181 ? 21.106 7.447 -15.258 1.00 92.94 181 ASP A N 1
ATOM 1340 C CA . ASP A 1 181 ? 20.742 7.529 -16.682 1.00 92.94 181 ASP A CA 1
ATOM 1341 C C . ASP A 1 181 ? 19.690 6.491 -17.124 1.00 92.94 181 ASP A C 1
ATOM 1343 O O . ASP A 1 181 ? 19.461 6.342 -18.320 1.00 92.94 181 ASP A O 1
ATOM 1347 N N . SER A 1 182 ? 19.116 5.718 -16.192 1.00 95.94 182 SER A N 1
ATOM 1348 C CA . SER A 1 182 ? 18.227 4.575 -16.512 1.00 95.94 182 SER A CA 1
ATOM 1349 C C . SER A 1 182 ? 16.994 4.463 -15.613 1.00 95.94 182 SER A C 1
ATOM 1351 O O . SER A 1 182 ? 16.366 3.406 -15.510 1.00 95.94 182 SER A O 1
ATOM 1353 N N . VAL A 1 183 ? 16.673 5.544 -14.901 1.00 98.50 183 VAL A N 1
ATOM 1354 C CA . VAL A 1 183 ? 15.522 5.596 -14.004 1.00 98.50 183 VAL A CA 1
ATOM 1355 C C . VAL A 1 183 ? 14.853 6.942 -14.133 1.00 98.50 183 VAL A C 1
ATOM 1357 O O . VAL A 1 183 ? 15.480 7.983 -13.908 1.00 98.50 183 VAL A O 1
ATOM 1360 N N . VAL A 1 184 ? 13.557 6.905 -14.397 1.00 98.50 184 VAL A N 1
ATOM 1361 C CA . VAL A 1 184 ? 12.688 8.073 -14.410 1.00 98.50 184 VAL A CA 1
ATOM 1362 C C . VAL A 1 184 ? 11.591 7.898 -13.371 1.00 98.50 184 VAL A C 1
ATOM 1364 O O . VAL A 1 184 ? 10.999 6.829 -13.232 1.00 98.50 184 VAL A O 1
ATOM 1367 N N . GLN A 1 185 ? 11.307 8.962 -12.633 1.00 98.62 185 GLN A N 1
ATOM 1368 C CA . GLN A 1 185 ? 10.166 9.037 -11.739 1.00 98.62 185 GLN A CA 1
ATOM 1369 C C . GLN A 1 185 ? 9.168 10.051 -12.287 1.00 98.62 185 GLN A C 1
ATOM 1371 O O . GLN A 1 185 ? 9.525 11.175 -12.642 1.00 98.62 185 GLN A O 1
ATOM 1376 N N . VAL A 1 186 ? 7.904 9.648 -12.350 1.00 98.56 186 VAL A N 1
ATOM 1377 C CA . VAL A 1 186 ? 6.811 10.462 -12.878 1.00 98.56 186 VAL A CA 1
ATOM 1378 C C . VAL A 1 186 ? 5.680 10.568 -11.867 1.00 98.56 186 VAL A C 1
ATOM 1380 O O . VAL A 1 186 ? 5.431 9.643 -11.096 1.00 98.56 186 VAL A O 1
ATOM 1383 N N . ASN A 1 187 ? 4.970 11.694 -11.875 1.00 98.25 187 ASN A N 1
ATOM 1384 C CA . ASN A 1 187 ? 3.804 11.888 -11.023 1.00 98.25 187 ASN A CA 1
ATOM 1385 C C . ASN A 1 187 ? 2.540 11.393 -11.736 1.00 98.25 187 ASN A C 1
ATOM 1387 O O . ASN A 1 187 ? 2.076 12.023 -12.682 1.00 98.25 187 ASN A O 1
ATOM 1391 N N . GLY A 1 188 ? 2.011 10.261 -11.282 1.00 97.50 188 GLY A N 1
ATOM 1392 C CA . GLY A 1 188 ? 0.764 9.667 -11.756 1.00 97.50 188 GLY A CA 1
ATOM 1393 C C . GLY A 1 188 ? -0.438 9.948 -10.853 1.00 97.50 188 GLY A C 1
ATOM 1394 O O . GLY A 1 188 ? -1.536 9.482 -11.147 1.00 97.50 188 GLY A O 1
ATOM 1395 N N . GLU A 1 189 ? -0.241 10.680 -9.753 1.00 95.50 189 GLU A N 1
ATOM 1396 C CA . GLU A 1 189 ? -1.294 11.141 -8.832 1.00 95.50 189 GLU A CA 1
ATOM 1397 C C . GLU A 1 189 ? -2.129 10.017 -8.189 1.00 95.50 189 GLU A C 1
ATOM 1399 O O . GLU A 1 189 ? -3.178 10.287 -7.617 1.00 95.50 189 GLU A O 1
ATOM 1404 N N . ALA A 1 190 ? -1.662 8.761 -8.247 1.00 93.12 190 ALA A N 1
ATOM 1405 C CA . ALA A 1 190 ? -2.445 7.567 -7.902 1.00 93.12 190 ALA A CA 1
ATOM 1406 C C . ALA A 1 190 ? -3.747 7.436 -8.728 1.00 93.12 190 ALA A C 1
ATOM 1408 O O . ALA A 1 190 ? -4.738 6.863 -8.282 1.00 93.12 190 ALA A O 1
ATOM 1409 N N . LEU A 1 191 ? -3.754 7.993 -9.945 1.00 94.38 191 LEU A N 1
ATOM 1410 C CA . LEU A 1 191 ? -4.898 8.020 -10.849 1.00 94.38 191 LEU A CA 1
ATOM 1411 C C . LEU A 1 191 ? -4.512 7.483 -12.229 1.00 94.38 191 LEU A C 1
ATOM 1413 O O . LEU A 1 191 ? -3.435 7.768 -12.760 1.00 94.38 191 LEU A O 1
ATOM 1417 N N . ARG A 1 192 ? -5.438 6.761 -12.865 1.00 96.19 192 ARG A N 1
ATOM 1418 C CA . ARG A 1 192 ? -5.193 6.082 -14.145 1.00 96.19 192 ARG A CA 1
ATOM 1419 C C . ARG A 1 192 ? -4.848 7.022 -15.286 1.00 96.19 192 ARG A C 1
ATOM 1421 O O . ARG A 1 192 ? -3.856 6.802 -15.976 1.00 96.19 192 ARG A O 1
ATOM 1428 N N . GLN A 1 193 ? -5.646 8.069 -15.489 1.00 97.94 193 GLN A N 1
ATOM 1429 C CA . GLN A 1 193 ? -5.436 8.988 -16.609 1.00 97.94 193 GLN A CA 1
ATOM 1430 C C . GLN A 1 193 ? -4.146 9.821 -16.456 1.00 97.94 193 GLN A C 1
ATOM 1432 O O . GLN A 1 193 ? -3.348 9.804 -17.395 1.00 97.94 193 GLN A O 1
ATOM 1437 N N . PRO A 1 194 ? -3.861 10.466 -15.304 1.00 98.50 194 PRO A N 1
ATOM 1438 C CA . PRO A 1 194 ? -2.578 11.141 -15.097 1.00 98.50 194 PRO A CA 1
ATOM 1439 C C . PRO A 1 194 ? -1.378 10.197 -15.239 1.00 98.50 194 PRO A C 1
ATOM 1441 O O . PRO A 1 194 ? -0.398 10.544 -15.893 1.00 98.50 194 PRO A O 1
ATOM 1444 N N . SER A 1 195 ? -1.470 8.964 -14.725 1.00 98.69 195 SER A N 1
ATOM 1445 C CA . SER A 1 195 ? -0.400 7.965 -14.875 1.00 98.69 195 SER A CA 1
ATOM 1446 C C . SER A 1 195 ? -0.171 7.564 -16.334 1.00 98.69 195 SER A C 1
ATOM 1448 O O . SER A 1 195 ? 0.975 7.469 -16.773 1.00 98.69 195 SER A O 1
ATOM 1450 N N . PHE A 1 196 ? -1.242 7.378 -17.111 1.00 98.88 196 PHE A N 1
ATOM 1451 C CA . PHE A 1 196 ? -1.150 7.133 -18.551 1.00 98.88 196 PHE A CA 1
ATOM 1452 C C . PHE A 1 196 ? -0.408 8.266 -19.272 1.00 98.88 196 PHE A C 1
ATOM 1454 O O . PHE A 1 196 ? 0.518 8.002 -20.038 1.00 98.88 196 PHE A O 1
ATOM 1461 N N . GLU A 1 197 ? -0.788 9.519 -19.022 1.00 98.88 197 GLU A N 1
ATOM 1462 C CA . GLU A 1 197 ? -0.184 10.689 -19.668 1.00 98.88 197 GLU A CA 1
ATOM 1463 C C . GLU A 1 197 ? 1.286 10.858 -19.270 1.00 98.88 197 GLU A C 1
ATOM 1465 O O . GLU A 1 197 ? 2.149 11.064 -20.126 1.00 98.88 197 GLU A O 1
ATOM 1470 N N . ALA A 1 198 ? 1.590 10.714 -17.980 1.00 98.75 198 ALA A N 1
ATOM 1471 C CA . ALA A 1 198 ? 2.936 10.869 -17.454 1.00 98.75 198 ALA A CA 1
ATOM 1472 C C . ALA A 1 198 ? 3.893 9.793 -17.997 1.00 98.75 198 ALA A C 1
ATOM 1474 O O . ALA A 1 198 ? 4.994 10.115 -18.452 1.00 98.75 198 ALA A O 1
ATOM 1475 N N . VAL A 1 199 ? 3.457 8.529 -18.039 1.00 98.88 199 VAL A N 1
ATOM 1476 C CA . VAL A 1 199 ? 4.252 7.430 -18.608 1.00 98.88 199 VAL A CA 1
ATOM 1477 C C . VAL A 1 199 ? 4.358 7.551 -20.127 1.00 98.88 199 VAL A C 1
ATOM 1479 O O . VAL A 1 199 ? 5.445 7.371 -20.671 1.00 98.88 199 VAL A O 1
ATOM 1482 N N . GLN A 1 200 ? 3.285 7.929 -20.831 1.00 98.75 200 GLN A N 1
ATOM 1483 C CA . GLN A 1 200 ? 3.344 8.197 -22.273 1.00 98.75 200 GLN A CA 1
ATOM 1484 C C . GLN A 1 200 ? 4.387 9.274 -22.606 1.00 98.75 200 GLN A C 1
ATOM 1486 O O . GLN A 1 200 ? 5.112 9.143 -23.593 1.00 98.75 200 GLN A O 1
ATOM 1491 N N . ASN A 1 201 ? 4.477 10.325 -21.790 1.00 98.62 201 ASN A N 1
ATOM 1492 C CA . ASN A 1 201 ? 5.477 11.373 -21.959 1.00 98.62 201 ASN A CA 1
ATOM 1493 C C . ASN A 1 201 ? 6.895 10.866 -21.675 1.00 98.62 201 ASN A C 1
ATOM 1495 O O . ASN A 1 201 ? 7.789 11.113 -22.483 1.00 98.62 201 ASN A O 1
ATOM 1499 N N . ALA A 1 202 ? 7.100 10.110 -20.592 1.00 98.38 202 ALA A N 1
ATOM 1500 C CA . ALA A 1 202 ? 8.405 9.531 -20.270 1.00 98.38 202 ALA A CA 1
ATOM 1501 C C . ALA A 1 202 ? 8.924 8.596 -21.375 1.00 98.38 202 ALA A C 1
ATOM 1503 O O . ALA A 1 202 ? 10.089 8.680 -21.760 1.00 98.38 202 ALA A O 1
ATOM 1504 N N . LEU A 1 203 ? 8.048 7.770 -21.961 1.00 98.50 203 LEU A N 1
ATOM 1505 C CA . LEU A 1 203 ? 8.402 6.836 -23.036 1.00 98.50 203 LEU A CA 1
ATOM 1506 C C . LEU A 1 203 ? 9.008 7.512 -24.275 1.00 98.50 203 LEU A C 1
ATOM 1508 O O . LEU A 1 203 ? 9.760 6.860 -24.992 1.00 98.50 203 LEU A O 1
ATOM 1512 N N . GLN A 1 204 ? 8.729 8.796 -24.527 1.00 96.81 204 GLN A N 1
ATOM 1513 C CA . GLN A 1 204 ? 9.323 9.534 -25.652 1.00 96.81 204 GLN A CA 1
ATOM 1514 C C . GLN A 1 204 ? 10.838 9.734 -25.491 1.00 96.81 204 GLN A C 1
ATOM 1516 O O . GLN A 1 204 ? 11.540 9.882 -26.491 1.00 96.81 204 GLN A O 1
ATOM 1521 N N . GLY A 1 205 ? 11.335 9.753 -24.249 1.00 96.25 205 GLY A N 1
ATOM 1522 C CA . GLY A 1 205 ? 12.757 9.884 -23.929 1.00 96.25 205 GLY A CA 1
ATOM 1523 C C . GLY A 1 205 ? 13.493 8.553 -23.765 1.00 96.25 205 GLY A C 1
ATOM 1524 O O . GLY A 1 205 ? 14.720 8.546 -23.747 1.00 96.25 205 GLY A O 1
ATOM 1525 N N . ILE A 1 206 ? 12.768 7.435 -23.665 1.00 97.69 206 ILE A N 1
ATOM 1526 C CA . ILE A 1 206 ? 13.345 6.116 -23.387 1.00 97.69 206 ILE A CA 1
ATOM 1527 C C . ILE A 1 206 ? 13.638 5.393 -24.711 1.00 97.69 206 ILE A C 1
ATOM 1529 O O . ILE A 1 206 ? 12.701 5.164 -25.485 1.00 97.69 206 ILE A O 1
ATOM 1533 N N . PRO A 1 207 ? 14.889 4.963 -24.975 1.00 96.88 207 PRO A N 1
ATOM 1534 C CA . PRO A 1 207 ? 15.230 4.231 -26.191 1.00 96.88 207 PRO A CA 1
ATOM 1535 C C . PRO A 1 207 ? 14.343 2.997 -26.416 1.00 96.88 207 PRO A C 1
ATOM 1537 O O . PRO A 1 207 ? 13.930 2.313 -25.474 1.00 96.88 207 PRO A O 1
ATOM 1540 N N . ALA A 1 208 ? 14.013 2.734 -27.682 1.00 95.50 208 ALA A N 1
ATOM 1541 C CA . ALA A 1 208 ? 13.043 1.708 -28.066 1.00 95.50 208 ALA A CA 1
ATOM 1542 C C . ALA A 1 208 ? 13.531 0.270 -27.819 1.00 95.50 208 ALA A C 1
ATOM 1544 O O . ALA A 1 208 ? 12.708 -0.631 -27.717 1.00 95.50 208 ALA A O 1
ATOM 1545 N N . ASP A 1 209 ? 14.843 0.066 -27.726 1.00 95.81 209 ASP A N 1
ATOM 1546 C CA . ASP A 1 209 ? 15.503 -1.215 -27.467 1.00 95.81 209 ASP A CA 1
ATOM 1547 C C . ASP A 1 209 ? 15.612 -1.565 -25.974 1.00 95.81 209 ASP A C 1
ATOM 1549 O O . ASP A 1 209 ? 16.021 -2.673 -25.642 1.00 95.81 209 ASP A O 1
ATOM 1553 N N . LYS A 1 210 ? 15.219 -0.653 -25.074 1.00 98.25 210 LYS A N 1
ATOM 1554 C CA . LYS A 1 210 ? 15.199 -0.917 -23.630 1.00 98.25 210 LYS A CA 1
ATOM 1555 C C . LYS A 1 210 ? 14.034 -1.816 -23.224 1.00 98.25 210 LYS A C 1
ATOM 1557 O O . LYS A 1 210 ? 12.905 -1.650 -23.692 1.00 98.25 210 LYS A O 1
ATOM 1562 N N . HIS A 1 211 ? 14.277 -2.679 -22.255 1.00 98.69 211 HIS A N 1
ATOM 1563 C CA . HIS A 1 211 ? 13.247 -3.323 -21.459 1.00 98.69 211 HIS A CA 1
ATOM 1564 C C . HIS A 1 211 ? 12.766 -2.385 -20.351 1.00 98.69 211 HIS A C 1
ATOM 1566 O O . HIS A 1 211 ? 13.543 -1.620 -19.786 1.00 98.69 211 HIS A O 1
ATOM 1572 N N . LEU A 1 212 ? 11.477 -2.434 -20.040 1.00 98.88 212 LEU A N 1
ATOM 1573 C CA . LEU A 1 212 ? 10.832 -1.550 -19.081 1.00 98.88 212 LEU A CA 1
ATOM 1574 C C . LEU A 1 212 ? 10.508 -2.313 -17.801 1.00 98.88 212 LEU A C 1
ATOM 1576 O O . LEU A 1 212 ? 9.855 -3.358 -17.831 1.00 98.88 212 LEU A O 1
ATOM 1580 N N . ILE A 1 213 ? 10.906 -1.747 -16.668 1.00 98.88 213 ILE A N 1
ATOM 1581 C CA . ILE A 1 213 ? 10.403 -2.133 -15.351 1.00 98.88 213 ILE A CA 1
ATOM 1582 C C . ILE A 1 213 ? 9.562 -0.979 -14.820 1.00 98.88 213 ILE A C 1
ATOM 1584 O O . ILE A 1 213 ? 10.065 0.131 -14.672 1.00 98.88 213 ILE A O 1
ATOM 1588 N N . VAL A 1 214 ? 8.292 -1.232 -14.516 1.00 98.88 214 VAL A N 1
ATOM 1589 C CA . VAL A 1 214 ? 7.370 -0.218 -13.995 1.00 98.88 214 VAL A CA 1
ATOM 1590 C C . VAL A 1 214 ? 6.907 -0.610 -12.597 1.00 98.88 214 VAL A C 1
ATOM 1592 O O . VAL A 1 214 ? 6.369 -1.699 -12.403 1.00 98.88 214 VAL A O 1
ATOM 1595 N N . TYR A 1 215 ? 7.078 0.298 -11.639 1.00 98.75 215 TYR A N 1
ATOM 1596 C CA . TYR A 1 215 ? 6.517 0.186 -10.292 1.00 98.75 215 TYR A CA 1
ATOM 1597 C C . TYR A 1 215 ? 5.655 1.407 -9.995 1.00 98.75 215 TYR A C 1
ATOM 1599 O O . TYR A 1 215 ? 6.025 2.533 -10.339 1.00 98.75 215 TYR A O 1
ATOM 1607 N N . SER A 1 216 ? 4.515 1.195 -9.346 1.00 97.81 216 SER A N 1
ATOM 1608 C CA . SER A 1 216 ? 3.636 2.276 -8.918 1.00 97.81 216 SER A CA 1
ATOM 1609 C C . SER A 1 216 ? 3.036 2.003 -7.542 1.00 97.81 216 SER A C 1
ATOM 1611 O O . SER A 1 216 ? 3.058 0.877 -7.053 1.00 97.81 216 SER A O 1
ATOM 1613 N N . ILE A 1 217 ? 2.496 3.052 -6.924 1.00 93.81 217 ILE A N 1
ATOM 1614 C CA . ILE A 1 217 ? 1.875 2.989 -5.593 1.00 93.81 217 ILE A CA 1
ATOM 1615 C C . ILE A 1 217 ? 0.372 2.672 -5.624 1.00 93.81 217 ILE A C 1
ATOM 1617 O O . ILE A 1 217 ? -0.289 2.802 -4.599 1.00 93.81 217 ILE A O 1
ATOM 1621 N N . SER A 1 218 ? -0.204 2.364 -6.791 1.00 94.56 218 SER A N 1
ATOM 1622 C CA . SER A 1 218 ? -1.624 2.008 -6.900 1.00 94.56 218 SER A CA 1
ATOM 1623 C C . SER A 1 218 ? -1.933 1.249 -8.190 1.00 94.56 218 SER A C 1
ATOM 1625 O O . SER A 1 218 ? -1.339 1.519 -9.234 1.00 94.56 218 SER A O 1
ATOM 1627 N N . ASP A 1 219 ? -2.945 0.390 -8.169 1.00 95.75 219 ASP A N 1
ATOM 1628 C CA . ASP A 1 219 ? -3.409 -0.315 -9.364 1.00 95.75 219 ASP A CA 1
ATOM 1629 C C . ASP A 1 219 ? -3.877 0.626 -10.465 1.00 95.75 219 ASP A C 1
ATOM 1631 O O . ASP A 1 219 ? -3.567 0.401 -11.633 1.00 95.75 219 ASP A O 1
ATOM 1635 N N . GLU A 1 220 ? -4.544 1.729 -10.118 1.00 95.38 220 GLU A N 1
ATOM 1636 C CA . GLU A 1 220 ? -4.934 2.744 -11.097 1.00 95.38 220 GLU A CA 1
ATOM 1637 C C . GLU A 1 220 ? -3.709 3.303 -11.832 1.00 95.38 220 GLU A C 1
ATOM 1639 O O . GLU A 1 220 ? -3.718 3.415 -13.063 1.00 95.38 220 GLU A O 1
ATOM 1644 N N . SER A 1 221 ? -2.623 3.585 -11.107 1.00 98.00 221 SER A N 1
ATOM 1645 C CA . SER A 1 221 ? -1.370 4.021 -11.718 1.00 98.00 221 SER A CA 1
ATOM 1646 C C . SER A 1 221 ? -0.733 2.948 -12.593 1.00 98.00 221 SER A C 1
ATOM 1648 O O . SER A 1 221 ? -0.329 3.252 -13.720 1.00 98.00 221 SER A O 1
ATOM 1650 N N . SER A 1 222 ? -0.684 1.697 -12.132 1.00 98.56 222 SER A N 1
ATOM 1651 C CA . SER A 1 222 ? -0.132 0.589 -12.917 1.00 98.56 222 SER A CA 1
ATOM 1652 C C . SER A 1 222 ? -0.955 0.297 -14.175 1.00 98.56 222 SER A C 1
ATOM 1654 O O . SER A 1 222 ? -0.385 0.075 -15.243 1.00 98.56 222 SER A O 1
ATOM 1656 N N . LEU A 1 223 ? -2.284 0.388 -14.115 1.00 98.56 223 LEU A N 1
ATOM 1657 C CA . LEU A 1 223 ? -3.177 0.233 -15.268 1.00 98.56 223 LEU A CA 1
ATOM 1658 C C . LEU A 1 223 ? -3.006 1.372 -16.283 1.00 98.56 223 LEU A C 1
ATOM 1660 O O . LEU A 1 223 ? -2.966 1.132 -17.497 1.00 98.56 223 LEU A O 1
ATOM 1664 N N . GLY A 1 224 ? -2.850 2.611 -15.805 1.00 98.69 224 GLY A N 1
ATOM 1665 C CA . GLY A 1 224 ? -2.531 3.765 -16.648 1.00 98.69 224 GLY A CA 1
ATOM 1666 C C . GLY A 1 224 ? -1.183 3.605 -17.354 1.00 98.69 224 GLY A C 1
ATOM 1667 O O . GLY A 1 224 ? -1.094 3.746 -18.578 1.00 98.69 224 GLY A O 1
ATOM 1668 N N . ALA A 1 225 ? -0.151 3.225 -16.599 1.00 98.88 225 ALA A N 1
ATOM 1669 C CA . ALA A 1 225 ? 1.189 2.973 -17.116 1.00 98.88 225 ALA A CA 1
ATOM 1670 C C . ALA A 1 225 ? 1.212 1.827 -18.139 1.00 98.88 225 ALA A C 1
ATOM 1672 O O . ALA A 1 225 ? 1.748 1.987 -19.237 1.00 98.88 225 ALA A O 1
ATOM 1673 N N . TYR A 1 226 ? 0.566 0.698 -17.827 1.00 98.81 226 TYR A N 1
ATOM 1674 C CA . TYR A 1 226 ? 0.430 -0.433 -18.743 1.00 98.81 226 TYR A CA 1
ATOM 1675 C C . TYR A 1 226 ? -0.247 -0.015 -20.053 1.00 98.81 226 TYR A C 1
ATOM 1677 O O . TYR A 1 226 ? 0.241 -0.343 -21.134 1.00 98.81 226 TYR A O 1
ATOM 1685 N N . THR A 1 227 ? -1.320 0.778 -19.977 1.00 98.81 227 THR A N 1
ATOM 1686 C CA . THR A 1 227 ? -2.012 1.297 -21.167 1.00 98.81 227 THR A CA 1
ATOM 1687 C C . THR A 1 227 ? -1.085 2.162 -22.028 1.00 98.81 227 THR A C 1
ATOM 1689 O O . THR A 1 227 ? -1.115 2.063 -23.257 1.00 98.81 227 THR A O 1
ATOM 1692 N N . ALA A 1 228 ? -0.236 2.995 -21.419 1.00 98.81 228 ALA A N 1
ATOM 1693 C CA . ALA A 1 228 ? 0.734 3.815 -22.146 1.00 98.81 228 ALA A CA 1
ATOM 1694 C C . ALA A 1 228 ? 1.779 2.954 -22.870 1.00 98.81 228 ALA A C 1
ATOM 1696 O O . ALA A 1 228 ? 2.009 3.140 -24.068 1.00 98.81 228 ALA A O 1
ATOM 1697 N N . VAL A 1 229 ? 2.344 1.963 -22.175 1.00 98.75 229 VAL A N 1
ATOM 1698 C CA . VAL A 1 229 ? 3.326 1.021 -22.735 1.00 98.75 229 VAL A CA 1
ATOM 1699 C C . VAL A 1 229 ? 2.714 0.175 -23.858 1.00 98.75 229 VAL A C 1
ATOM 1701 O O . VAL A 1 229 ? 3.328 0.011 -24.915 1.00 98.75 229 VAL A O 1
ATOM 1704 N N . GLN A 1 230 ? 1.478 -0.298 -23.685 1.00 98.31 230 GLN A N 1
ATOM 1705 C CA . GLN A 1 230 ? 0.750 -1.052 -24.706 1.00 98.31 230 GLN A CA 1
ATOM 1706 C C . GLN A 1 230 ? 0.487 -0.206 -25.959 1.00 98.31 230 GLN A C 1
ATOM 1708 O O . GLN A 1 230 ? 0.687 -0.680 -27.076 1.00 98.31 230 GLN A O 1
ATOM 1713 N N . ARG A 1 231 ? 0.081 1.064 -25.811 1.00 98.38 231 ARG A N 1
ATOM 1714 C CA . ARG A 1 231 ? -0.114 1.970 -26.961 1.00 98.38 231 ARG A CA 1
ATOM 1715 C C . ARG A 1 231 ? 1.185 2.296 -27.693 1.00 98.38 231 ARG A C 1
ATOM 1717 O O . ARG A 1 231 ? 1.138 2.587 -28.885 1.00 98.38 231 ARG A O 1
ATOM 1724 N N . ALA A 1 232 ? 2.319 2.233 -27.001 1.00 98.12 232 ALA A N 1
ATOM 1725 C CA . ALA A 1 232 ? 3.641 2.338 -27.607 1.00 98.12 232 ALA A CA 1
ATOM 1726 C C . ALA A 1 232 ? 4.111 1.026 -28.270 1.00 98.12 232 ALA A C 1
ATOM 1728 O O . ALA A 1 232 ? 5.163 1.020 -28.904 1.00 98.12 232 ALA A O 1
ATOM 1729 N N . GLY A 1 233 ? 3.356 -0.074 -28.141 1.00 97.88 233 GLY A N 1
ATOM 1730 C CA . GLY A 1 233 ? 3.709 -1.385 -28.690 1.00 97.88 233 GLY A CA 1
ATOM 1731 C C . GLY A 1 233 ? 4.861 -2.077 -27.958 1.00 97.88 233 GLY A C 1
ATOM 1732 O O . GLY A 1 233 ? 5.549 -2.892 -28.564 1.00 97.88 233 GLY A O 1
ATOM 1733 N N . ARG A 1 234 ? 5.097 -1.732 -26.684 1.00 97.88 234 ARG A N 1
ATOM 1734 C CA . ARG A 1 234 ? 6.242 -2.199 -25.877 1.00 97.88 234 ARG A CA 1
ATOM 1735 C C . ARG A 1 234 ? 5.856 -3.172 -24.757 1.00 97.88 234 ARG A C 1
ATOM 1737 O O . ARG A 1 234 ? 6.653 -3.428 -23.864 1.00 97.88 234 ARG A O 1
ATOM 1744 N N . GLN A 1 235 ? 4.633 -3.705 -24.763 1.00 96.44 235 GLN A N 1
ATOM 1745 C CA . GLN A 1 235 ? 4.137 -4.572 -23.684 1.00 96.44 235 GLN A CA 1
ATOM 1746 C C . GLN A 1 235 ? 4.890 -5.908 -23.553 1.00 96.44 235 GLN A C 1
ATOM 1748 O O . GLN A 1 235 ? 4.887 -6.494 -22.475 1.00 96.44 235 GLN A O 1
ATOM 1753 N N . ASP A 1 236 ? 5.535 -6.385 -24.621 1.00 96.50 236 ASP A N 1
ATOM 1754 C CA . ASP A 1 236 ? 6.313 -7.633 -24.589 1.00 96.50 236 ASP A CA 1
ATOM 1755 C C . ASP A 1 236 ? 7.671 -7.451 -23.875 1.00 96.50 236 ASP A C 1
ATOM 1757 O O . ASP A 1 236 ? 8.227 -8.409 -23.329 1.00 96.50 236 ASP A O 1
ATOM 1761 N N . ASP A 1 237 ? 8.148 -6.205 -23.806 1.00 97.62 237 ASP A N 1
ATOM 1762 C CA . ASP A 1 237 ? 9.377 -5.767 -23.140 1.00 97.62 237 ASP A CA 1
ATOM 1763 C C . ASP A 1 237 ? 9.102 -5.151 -21.760 1.00 97.62 237 ASP A C 1
ATOM 1765 O O . ASP A 1 237 ? 9.901 -4.365 -21.262 1.00 97.62 237 ASP A O 1
ATOM 1769 N N . LEU A 1 238 ? 7.968 -5.483 -21.134 1.00 98.81 238 LEU A N 1
ATOM 1770 C CA . LEU A 1 238 ? 7.531 -4.907 -19.862 1.00 98.81 238 LEU A CA 1
ATOM 1771 C C . LEU A 1 238 ? 7.507 -5.943 -18.731 1.00 98.81 238 LEU A C 1
ATOM 1773 O O . LEU A 1 238 ? 6.980 -7.045 -18.890 1.00 98.81 238 LEU A O 1
ATOM 1777 N N . LEU A 1 239 ? 7.987 -5.530 -17.557 1.00 98.88 239 LEU A N 1
ATOM 1778 C CA . LEU A 1 239 ? 7.595 -6.082 -16.261 1.00 98.88 239 LEU A CA 1
ATOM 1779 C C . LEU A 1 239 ? 6.933 -4.975 -15.445 1.00 98.88 239 LEU A C 1
ATOM 1781 O O . LEU A 1 239 ? 7.502 -3.897 -15.279 1.00 98.88 239 LEU A O 1
ATOM 1785 N N . ILE A 1 240 ? 5.734 -5.240 -14.940 1.00 98.81 240 ILE A N 1
ATOM 1786 C CA . ILE A 1 240 ? 4.971 -4.304 -14.118 1.00 98.81 240 ILE A CA 1
ATOM 1787 C C . ILE A 1 240 ? 4.403 -5.008 -12.889 1.00 98.81 240 ILE A C 1
ATOM 1789 O O . ILE A 1 240 ? 4.075 -6.197 -12.933 1.00 98.81 240 ILE A O 1
ATOM 1793 N N . THR A 1 241 ? 4.295 -4.271 -11.791 1.00 98.19 241 THR A N 1
ATOM 1794 C CA . THR A 1 241 ? 3.618 -4.709 -10.567 1.00 98.19 241 THR A CA 1
ATOM 1795 C C . THR A 1 241 ? 2.400 -3.842 -10.290 1.00 98.19 241 THR A C 1
ATOM 1797 O O . THR A 1 241 ? 2.407 -2.652 -10.612 1.00 98.19 241 THR A O 1
ATOM 1800 N N . GLY A 1 242 ? 1.378 -4.414 -9.667 1.00 95.81 242 GLY A N 1
ATOM 1801 C CA . GLY A 1 242 ? 0.271 -3.667 -9.071 1.00 95.81 242 GLY A CA 1
ATOM 1802 C C . GLY A 1 242 ? 0.416 -3.480 -7.569 1.00 95.81 242 GLY A C 1
ATOM 1803 O O . GLY A 1 242 ? 1.310 -4.062 -6.942 1.00 95.81 242 GLY A O 1
ATOM 1804 N N . LEU A 1 243 ? -0.447 -2.634 -7.017 1.00 94.88 243 LEU A N 1
ATOM 1805 C CA . LEU A 1 243 ? -0.543 -2.364 -5.589 1.00 94.88 243 LEU A CA 1
ATOM 1806 C C . LEU A 1 243 ? -1.960 -1.889 -5.254 1.00 94.88 243 LEU A C 1
ATOM 1808 O O . LEU A 1 243 ? -2.413 -0.876 -5.778 1.00 94.88 243 LEU A O 1
ATOM 1812 N N . ALA A 1 244 ? -2.593 -2.588 -4.319 1.00 90.81 244 ALA A N 1
ATOM 1813 C CA . ALA A 1 244 ? -3.884 -2.391 -3.654 1.00 90.81 244 ALA A CA 1
ATOM 1814 C C . ALA A 1 244 ? -4.733 -3.670 -3.707 1.00 90.81 244 ALA A C 1
ATOM 1816 O O . ALA A 1 244 ? -5.622 -3.812 -2.869 1.00 90.81 244 ALA A O 1
ATOM 1817 N N . GLY A 1 245 ? -4.469 -4.592 -4.643 1.00 92.75 245 GLY A N 1
ATOM 1818 C CA . GLY A 1 245 ? -5.262 -5.815 -4.783 1.00 92.75 245 GLY A CA 1
ATOM 1819 C C . GLY A 1 245 ? -6.667 -5.561 -5.335 1.00 92.75 245 GLY A C 1
ATOM 1820 O O . GLY A 1 245 ? -7.612 -6.263 -4.977 1.00 92.75 245 GLY A O 1
ATOM 1821 N N . SER A 1 246 ? -6.833 -4.551 -6.194 1.00 92.50 246 SER A N 1
ATOM 1822 C CA . SER A 1 246 ? -8.118 -4.273 -6.845 1.00 92.50 246 SER A CA 1
ATOM 1823 C C . SER A 1 246 ? -8.572 -5.446 -7.719 1.00 92.50 246 SER A C 1
ATOM 1825 O O . SER A 1 246 ? -7.761 -6.236 -8.207 1.00 92.50 246 SER A O 1
ATOM 1827 N N . GLU A 1 247 ? -9.877 -5.535 -7.986 1.00 92.56 247 GLU A N 1
ATOM 1828 C CA . GLU A 1 247 ? -10.438 -6.547 -8.892 1.00 92.56 247 GLU A CA 1
ATOM 1829 C C . GLU A 1 247 ? -9.698 -6.586 -10.242 1.00 92.56 247 GLU A C 1
ATOM 1831 O O . GLU A 1 247 ? -9.262 -7.655 -10.673 1.00 92.56 247 GLU A O 1
ATOM 1836 N N . GLU A 1 248 ? -9.475 -5.426 -10.868 1.00 94.62 248 GLU A N 1
ATOM 1837 C CA . GLU A 1 248 ? -8.772 -5.348 -12.151 1.00 94.62 248 GLU A CA 1
ATOM 1838 C C . GLU A 1 248 ? -7.275 -5.689 -12.010 1.00 94.62 248 GLU A C 1
ATOM 1840 O O . GLU A 1 248 ? -6.736 -6.385 -12.870 1.00 94.62 248 GLU A O 1
ATOM 1845 N N . GLY A 1 249 ? -6.607 -5.286 -10.920 1.00 95.56 249 GLY A N 1
ATOM 1846 C CA . GLY A 1 249 ? -5.213 -5.660 -10.630 1.00 95.56 249 GLY A CA 1
ATOM 1847 C C . GLY A 1 249 ? -5.027 -7.177 -10.495 1.00 95.56 249 GLY A C 1
ATOM 1848 O O . GLY A 1 249 ? -4.188 -7.783 -11.169 1.00 95.56 249 GLY A O 1
ATOM 1849 N N . LEU A 1 250 ? -5.905 -7.839 -9.733 1.00 96.12 250 LEU A N 1
ATOM 1850 C CA . LEU A 1 250 ? -5.926 -9.300 -9.595 1.00 96.12 250 LEU A CA 1
ATOM 1851 C C . LEU A 1 250 ? -6.208 -10.005 -10.935 1.00 96.12 250 LEU A C 1
ATOM 1853 O O . LEU A 1 250 ? -5.659 -11.078 -11.213 1.00 96.12 250 LEU A O 1
ATOM 1857 N N . GLU A 1 251 ? -7.053 -9.427 -11.793 1.00 96.69 251 GLU A N 1
ATOM 1858 C CA . GLU A 1 251 ? -7.274 -9.924 -13.154 1.00 96.69 251 GLU A CA 1
ATOM 1859 C C . GLU A 1 251 ? -6.038 -9.771 -14.049 1.00 96.69 251 GLU A C 1
ATOM 1861 O O . GLU A 1 251 ? -5.702 -10.715 -14.782 1.00 96.69 251 GLU A O 1
ATOM 1866 N N . GLN A 1 252 ? -5.331 -8.637 -13.970 1.00 97.69 252 GLN A N 1
ATOM 1867 C CA . GLN A 1 252 ? -4.059 -8.441 -14.669 1.00 97.69 252 GLN A CA 1
ATOM 1868 C C . GLN A 1 252 ? -3.038 -9.479 -14.210 1.00 97.69 252 GLN A C 1
ATOM 1870 O O . GLN A 1 252 ? -2.469 -10.178 -15.051 1.00 97.69 252 GLN A O 1
ATOM 1875 N N . LEU A 1 253 ? -2.868 -9.684 -12.902 1.00 97.94 253 LEU A N 1
ATOM 1876 C CA . LEU A 1 253 ? -1.944 -10.693 -12.389 1.00 97.94 253 LEU A CA 1
ATOM 1877 C C . LEU A 1 253 ? -2.263 -12.097 -12.925 1.00 97.94 253 LEU A C 1
ATOM 1879 O O . LEU A 1 253 ? -1.352 -12.877 -13.198 1.00 97.94 253 LEU A O 1
ATOM 1883 N N . ARG A 1 254 ? -3.535 -12.456 -13.116 1.00 96.94 254 ARG A N 1
ATOM 1884 C CA . ARG A 1 254 ? -3.904 -13.780 -13.650 1.00 96.94 254 ARG A CA 1
ATOM 1885 C C . ARG A 1 254 ? -3.581 -13.931 -15.131 1.00 96.94 254 ARG A C 1
ATOM 1887 O O . ARG A 1 254 ? -3.088 -14.983 -15.541 1.00 96.94 254 ARG A O 1
ATOM 1894 N N . ASN A 1 255 ? -3.872 -12.903 -15.922 1.00 96.56 255 ASN A N 1
ATOM 1895 C CA . ASN A 1 255 ? -4.012 -13.047 -17.371 1.00 96.56 255 ASN A CA 1
ATOM 1896 C C . ASN A 1 255 ? -2.931 -12.318 -18.179 1.00 96.56 255 ASN A C 1
ATOM 1898 O O . ASN A 1 255 ? -2.656 -12.705 -19.315 1.00 96.56 255 ASN A O 1
ATOM 1902 N N . ASN A 1 256 ? -2.299 -11.292 -17.614 1.00 97.38 256 ASN A N 1
ATOM 1903 C CA . ASN A 1 256 ? -1.325 -10.457 -18.304 1.00 97.38 256 ASN A CA 1
ATOM 1904 C C . ASN A 1 256 ? 0.104 -10.973 -18.062 1.00 97.38 256 ASN A C 1
ATOM 1906 O O . ASN A 1 256 ? 0.549 -11.025 -16.914 1.00 97.38 256 ASN A O 1
ATOM 1910 N N . PRO A 1 257 ? 0.866 -11.367 -19.100 1.00 96.38 257 PRO A N 1
ATOM 1911 C CA . PRO A 1 257 ? 2.234 -11.853 -18.932 1.00 96.38 257 PRO A CA 1
ATOM 1912 C C . PRO A 1 257 ? 3.214 -10.799 -18.393 1.00 96.38 257 PRO A C 1
ATOM 1914 O O . PRO A 1 257 ? 4.173 -11.200 -17.739 1.00 96.38 257 PRO A O 1
ATOM 1917 N N . ALA A 1 258 ? 2.971 -9.503 -18.621 1.00 97.94 258 ALA A N 1
ATOM 1918 C CA . ALA A 1 258 ? 3.821 -8.418 -18.126 1.00 97.94 258 ALA A CA 1
ATOM 1919 C C . ALA A 1 258 ? 3.576 -8.094 -16.642 1.00 97.94 258 ALA A C 1
ATOM 1921 O O . ALA A 1 258 ? 4.483 -7.614 -15.967 1.00 97.94 258 ALA A O 1
ATOM 1922 N N . TRP A 1 259 ? 2.373 -8.370 -16.123 1.00 98.56 259 TRP A N 1
ATOM 1923 C CA . TRP A 1 259 ? 2.034 -8.175 -14.709 1.00 98.56 259 TRP A CA 1
ATOM 1924 C C . TRP A 1 259 ? 2.568 -9.350 -13.886 1.00 98.56 259 TRP A C 1
ATOM 1926 O O . TRP A 1 259 ? 2.085 -10.486 -14.005 1.00 98.56 259 TRP A O 1
ATOM 1936 N N . VAL A 1 260 ? 3.625 -9.109 -13.110 1.00 98.38 260 VAL A N 1
ATOM 1937 C CA . VAL A 1 260 ? 4.382 -10.183 -12.442 1.00 98.38 260 VAL A CA 1
ATOM 1938 C C . VAL A 1 260 ? 4.006 -10.390 -10.982 1.00 98.38 260 VAL A C 1
ATOM 1940 O O . VAL A 1 260 ? 4.129 -11.512 -10.480 1.00 98.38 260 VAL A O 1
ATOM 1943 N N . ALA A 1 261 ? 3.523 -9.340 -10.322 1.00 98.38 261 ALA A N 1
ATOM 1944 C CA . ALA A 1 261 ? 3.103 -9.375 -8.930 1.00 98.38 261 ALA A CA 1
ATOM 1945 C C . ALA A 1 261 ? 2.026 -8.324 -8.633 1.00 98.38 261 ALA A C 1
ATOM 1947 O O . ALA A 1 261 ? 1.936 -7.320 -9.339 1.00 98.38 261 ALA A O 1
ATOM 1948 N N . GLU A 1 262 ? 1.238 -8.578 -7.592 1.00 97.94 262 GLU A N 1
ATOM 1949 C CA . GLU A 1 262 ? 0.159 -7.720 -7.099 1.00 97.94 262 GLU A CA 1
ATOM 1950 C C . GLU A 1 262 ? 0.289 -7.530 -5.589 1.00 97.94 262 GLU A C 1
ATOM 1952 O O . GLU A 1 262 ? 0.424 -8.505 -4.848 1.00 97.94 262 GLU A O 1
ATOM 1957 N N . GLY A 1 263 ? 0.342 -6.280 -5.136 1.00 97.50 263 GLY A N 1
ATOM 1958 C CA . GLY A 1 263 ? 0.545 -5.953 -3.729 1.00 97.50 263 GLY A CA 1
ATOM 1959 C C . GLY A 1 263 ? -0.800 -5.832 -3.064 1.00 97.50 263 GLY A C 1
ATOM 1960 O O . GLY A 1 263 ? -1.416 -4.779 -3.150 1.00 97.50 263 GLY A O 1
ATOM 1961 N N . ASP A 1 264 ? -1.263 -6.887 -2.414 1.00 96.19 264 ASP A N 1
ATOM 1962 C CA . ASP A 1 264 ? -2.577 -6.887 -1.794 1.00 96.19 264 ASP A CA 1
ATOM 1963 C C . ASP A 1 264 ? -2.499 -6.343 -0.368 1.00 96.19 264 ASP A C 1
ATOM 1965 O O . ASP A 1 264 ? -1.667 -6.767 0.438 1.00 96.19 264 ASP A O 1
ATOM 1969 N N . VAL A 1 265 ? -3.375 -5.390 -0.070 1.00 94.69 265 VAL A N 1
ATOM 1970 C CA . VAL A 1 265 ? -3.479 -4.721 1.231 1.00 94.69 265 VAL A CA 1
ATOM 1971 C C . VAL A 1 265 ? -4.804 -5.024 1.924 1.00 94.69 265 VAL A C 1
ATOM 1973 O O . VAL A 1 265 ? -5.038 -4.531 3.023 1.00 94.69 265 VAL A O 1
ATOM 1976 N N . PHE A 1 266 ? -5.681 -5.818 1.297 1.00 95.44 266 PHE A N 1
ATOM 1977 C CA . PHE A 1 266 ? -6.945 -6.293 1.859 1.00 95.44 266 PHE A CA 1
ATOM 1978 C C . PHE A 1 266 ? -7.806 -5.172 2.470 1.00 95.44 266 PHE A C 1
ATOM 1980 O O . PHE A 1 266 ? -8.385 -5.346 3.543 1.00 95.44 266 PHE A O 1
ATOM 1987 N N . PHE A 1 267 ? -7.894 -4.007 1.813 1.00 90.75 267 PHE A N 1
ATOM 1988 C CA . PHE A 1 267 ? -8.517 -2.803 2.387 1.00 90.75 267 PHE A CA 1
ATOM 1989 C C . PHE A 1 267 ? -9.947 -3.021 2.900 1.00 90.75 267 PHE A C 1
ATOM 1991 O O . PHE A 1 267 ? -10.317 -2.488 3.946 1.00 90.75 267 PHE A O 1
ATOM 1998 N N . SER A 1 268 ? -10.734 -3.855 2.218 1.00 91.31 268 SER A N 1
ATOM 1999 C CA . SER A 1 268 ? -12.093 -4.228 2.634 1.00 91.31 268 SER A CA 1
ATOM 2000 C C . SER A 1 268 ? -12.164 -4.978 3.972 1.00 91.31 268 SER A C 1
ATOM 2002 O O . SER A 1 268 ? -13.244 -5.094 4.539 1.00 91.31 268 SER A O 1
ATOM 2004 N N . HIS A 1 269 ? -11.036 -5.457 4.499 1.00 95.69 269 HIS A N 1
ATOM 2005 C CA . HIS A 1 269 ? -10.940 -6.199 5.758 1.00 95.69 269 HIS A CA 1
ATOM 2006 C C . HIS A 1 269 ? -10.242 -5.404 6.867 1.00 95.69 269 HIS A C 1
ATOM 2008 O O . HIS A 1 269 ? -10.172 -5.865 8.006 1.00 95.69 269 HIS A O 1
ATOM 2014 N N . TRP A 1 270 ? -9.769 -4.181 6.592 1.00 97.06 270 TRP A N 1
ATOM 2015 C CA . TRP A 1 270 ? -9.178 -3.325 7.629 1.00 97.06 270 TRP A CA 1
ATOM 2016 C C . TRP A 1 270 ? -10.166 -3.021 8.755 1.00 97.06 270 TRP A C 1
ATOM 2018 O O . TRP A 1 270 ? -9.749 -2.876 9.900 1.00 97.06 270 TRP A O 1
ATOM 2028 N N . GLY A 1 271 ? -11.471 -2.998 8.459 1.00 97.88 271 GLY A N 1
ATOM 2029 C CA . GLY A 1 271 ? -12.522 -2.879 9.469 1.00 97.88 271 GLY A CA 1
ATOM 2030 C C . GLY A 1 271 ? -12.395 -3.903 10.598 1.00 97.88 271 GLY A C 1
ATOM 2031 O O . GLY A 1 271 ? -12.546 -3.543 11.759 1.00 97.88 271 GLY A O 1
ATOM 2032 N N . GLU A 1 272 ? -12.043 -5.153 10.293 1.00 97.94 272 GLU A N 1
ATOM 2033 C CA . GLU A 1 272 ? -11.898 -6.221 11.293 1.00 97.94 272 GLU A CA 1
ATOM 2034 C C . GLU A 1 272 ? -10.744 -5.925 12.263 1.00 97.94 272 GLU A C 1
ATOM 2036 O O . GLU A 1 272 ? -10.888 -6.048 13.481 1.00 97.94 272 GLU A O 1
ATOM 2041 N N . TYR A 1 273 ? -9.616 -5.454 11.722 1.00 98.50 273 TYR A N 1
ATOM 2042 C CA . TYR A 1 273 ? -8.427 -5.073 12.486 1.00 98.50 273 TYR A CA 1
ATOM 2043 C C . TYR A 1 273 ? -8.657 -3.796 13.292 1.00 98.50 273 TYR A C 1
ATOM 2045 O O . TYR A 1 273 ? -8.218 -3.717 14.435 1.00 98.50 273 TYR A O 1
ATOM 2053 N N . LEU A 1 274 ? -9.391 -2.828 12.739 1.00 98.56 274 LEU A N 1
ATOM 2054 C CA . LEU A 1 274 ? -9.786 -1.608 13.441 1.00 98.56 274 LEU A CA 1
ATOM 2055 C C . LEU A 1 274 ? -10.675 -1.918 14.647 1.00 98.56 274 LEU A C 1
ATOM 2057 O O . LEU A 1 274 ? -10.443 -1.381 15.727 1.00 98.56 274 LEU A O 1
ATOM 2061 N N . MET A 1 275 ? -11.646 -2.824 14.498 1.00 98.38 275 MET A N 1
ATOM 2062 C CA . MET A 1 275 ? -12.463 -3.274 15.627 1.00 98.38 275 MET A CA 1
ATOM 2063 C C . MET A 1 275 ? -11.612 -4.023 16.658 1.00 98.38 275 MET A C 1
ATOM 2065 O O . MET A 1 275 ? -11.705 -3.751 17.853 1.00 98.38 275 MET A O 1
ATOM 2069 N N . ALA A 1 276 ? -10.729 -4.925 16.230 1.00 98.25 276 ALA A N 1
ATOM 2070 C CA . ALA A 1 276 ? -9.846 -5.624 17.161 1.00 98.25 276 ALA A CA 1
ATOM 2071 C C . ALA A 1 276 ? -8.931 -4.650 17.926 1.00 98.25 276 ALA A C 1
ATOM 2073 O O . ALA A 1 276 ? -8.788 -4.759 19.141 1.00 98.25 276 ALA A O 1
ATOM 2074 N N . MET A 1 277 ? -8.369 -3.652 17.245 1.00 98.44 277 MET A N 1
ATOM 2075 C CA . MET A 1 277 ? -7.534 -2.621 17.858 1.00 98.44 277 MET A CA 1
ATOM 2076 C C . MET A 1 277 ? -8.337 -1.757 18.837 1.00 98.44 277 MET A C 1
ATOM 2078 O O . MET A 1 277 ? -7.883 -1.515 19.954 1.00 98.44 277 MET A O 1
ATOM 2082 N N . ALA A 1 278 ? -9.566 -1.375 18.478 1.00 97.94 278 ALA A N 1
ATOM 2083 C CA . ALA A 1 278 ? -10.475 -0.667 19.374 1.00 97.94 278 ALA A CA 1
ATOM 2084 C C . ALA A 1 278 ? -10.768 -1.470 20.651 1.00 97.94 278 ALA A C 1
ATOM 2086 O O . ALA A 1 278 ? -10.709 -0.928 21.755 1.00 97.94 278 ALA A O 1
ATOM 2087 N N . ALA A 1 279 ? -11.034 -2.773 20.518 1.00 97.88 279 ALA A N 1
ATOM 2088 C CA . ALA A 1 279 ? -11.251 -3.658 21.657 1.00 97.88 279 ALA A CA 1
ATOM 2089 C C . ALA A 1 279 ? -10.001 -3.764 22.544 1.00 97.88 279 ALA A C 1
ATOM 2091 O O . ALA A 1 279 ? -10.111 -3.612 23.760 1.00 97.88 279 ALA A O 1
ATOM 2092 N N . ALA A 1 280 ? -8.818 -3.945 21.948 1.00 97.69 280 ALA A N 1
ATOM 2093 C CA . ALA A 1 280 ? -7.550 -3.993 22.674 1.00 97.69 280 ALA A CA 1
ATOM 2094 C C . ALA A 1 280 ? -7.313 -2.710 23.490 1.00 97.69 280 ALA A C 1
ATOM 2096 O O . ALA A 1 280 ? -6.988 -2.781 24.676 1.00 97.69 280 ALA A O 1
ATOM 2097 N N . MET A 1 281 ? -7.552 -1.541 22.888 1.00 96.75 281 MET A N 1
ATOM 2098 C CA . MET A 1 281 ? -7.435 -0.248 23.567 1.00 96.75 281 MET A CA 1
ATOM 2099 C C . MET A 1 281 ? -8.444 -0.102 24.717 1.00 96.75 281 MET A C 1
ATOM 2101 O O . MET A 1 281 ? -8.076 0.344 25.803 1.00 96.75 281 MET A O 1
ATOM 2105 N N . MET A 1 282 ? -9.703 -0.513 24.522 1.00 93.94 282 MET A N 1
ATOM 2106 C CA . MET A 1 282 ? -10.731 -0.484 25.577 1.00 93.94 282 MET A CA 1
ATOM 2107 C C . MET A 1 282 ? -10.433 -1.447 26.736 1.00 93.94 282 MET A C 1
ATOM 2109 O O . MET A 1 282 ? -10.853 -1.206 27.868 1.00 93.94 282 MET A O 1
ATOM 2113 N N . GLU A 1 283 ? -9.697 -2.527 26.474 1.00 94.81 283 GLU A N 1
ATOM 2114 C CA . GLU A 1 283 ? -9.211 -3.476 27.481 1.00 94.81 283 GLU A CA 1
ATOM 2115 C C . GLU A 1 283 ? -7.914 -3.016 28.171 1.00 94.81 283 GLU A C 1
ATOM 2117 O O . GLU A 1 283 ? -7.441 -3.678 29.097 1.00 94.81 283 GLU A O 1
ATOM 2122 N N . GLY A 1 284 ? -7.351 -1.875 27.757 1.00 94.19 284 GLY A N 1
ATOM 2123 C CA . GLY A 1 284 ? -6.117 -1.317 28.307 1.00 94.19 284 GLY A CA 1
ATOM 2124 C C . GLY A 1 284 ? -4.850 -2.044 27.855 1.00 94.19 284 GLY A C 1
ATOM 2125 O O . GLY A 1 284 ? -3.848 -2.007 28.568 1.00 94.19 284 GLY A O 1
ATOM 2126 N N . GLN A 1 285 ? -4.890 -2.735 26.712 1.00 94.94 285 GLN A N 1
ATOM 2127 C CA . GLN A 1 285 ? -3.700 -3.335 26.114 1.00 94.94 285 GLN A CA 1
ATOM 2128 C C . GLN A 1 285 ? -2.812 -2.246 25.494 1.00 94.94 285 GLN A C 1
ATOM 2130 O O . GLN A 1 285 ? -3.309 -1.284 24.908 1.00 94.94 285 GLN A O 1
ATOM 2135 N N . GLU A 1 286 ? -1.494 -2.405 25.618 1.00 92.81 286 GLU A N 1
ATOM 2136 C CA . GLU A 1 286 ? -0.528 -1.546 24.928 1.00 92.81 286 GLU A CA 1
ATOM 2137 C C . GLU A 1 286 ? -0.512 -1.872 23.431 1.00 92.81 286 GLU A C 1
ATOM 2139 O O . GLU A 1 286 ? -0.602 -3.037 23.038 1.00 92.81 286 GLU A O 1
ATOM 2144 N N . THR A 1 287 ? -0.399 -0.836 22.602 1.00 96.31 287 THR A N 1
ATOM 2145 C CA . THR A 1 287 ? -0.256 -0.967 21.151 1.00 96.31 287 THR A CA 1
ATOM 2146 C C . THR A 1 287 ? 1.215 -0.832 20.753 1.00 96.31 287 THR A C 1
ATOM 2148 O O . THR A 1 287 ? 1.937 -0.063 21.393 1.00 96.31 287 THR A O 1
ATOM 2151 N N . PRO A 1 288 ? 1.664 -1.499 19.677 1.00 96.69 288 PRO A N 1
ATOM 2152 C CA . PRO A 1 288 ? 2.955 -1.194 19.062 1.00 96.69 288 PRO A CA 1
ATOM 2153 C C . PRO A 1 288 ? 2.976 0.244 18.509 1.00 96.69 288 PRO A C 1
ATOM 2155 O O . PRO A 1 288 ? 1.922 0.873 18.375 1.00 96.69 288 PRO A O 1
ATOM 2158 N N . ASP A 1 289 ? 4.157 0.744 18.126 1.00 95.94 289 ASP A N 1
ATOM 2159 C CA . ASP A 1 289 ? 4.294 2.061 17.478 1.00 95.94 289 ASP A CA 1
ATOM 2160 C C . ASP A 1 289 ? 3.487 2.133 16.171 1.00 95.94 289 ASP A C 1
ATOM 2162 O O . ASP A 1 289 ? 2.952 3.182 15.816 1.00 95.94 289 ASP A O 1
ATOM 2166 N N . MET A 1 290 ? 3.365 1.002 15.466 1.00 96.94 290 MET A N 1
ATOM 2167 C CA . MET A 1 290 ? 2.450 0.831 14.340 1.00 96.94 290 MET A CA 1
ATOM 2168 C C . MET A 1 290 ? 1.802 -0.552 14.388 1.00 96.94 290 MET A C 1
ATOM 2170 O O . MET A 1 290 ? 2.475 -1.584 14.327 1.00 96.94 290 MET A O 1
ATOM 2174 N N . THR A 1 291 ? 0.473 -0.588 14.433 1.00 98.19 291 THR A N 1
ATOM 2175 C CA . THR A 1 291 ? -0.267 -1.828 14.201 1.00 98.19 291 THR A CA 1
ATOM 2176 C C . THR A 1 291 ? -0.192 -2.172 12.719 1.00 98.19 291 THR A C 1
ATOM 2178 O O . THR A 1 291 ? -0.533 -1.354 11.868 1.00 98.19 291 THR A O 1
ATOM 2181 N N . ALA A 1 292 ? 0.269 -3.377 12.393 1.00 97.25 292 ALA A N 1
ATOM 2182 C CA . ALA A 1 292 ? 0.387 -3.804 11.004 1.00 97.25 292 ALA A CA 1
ATOM 2183 C C . ALA A 1 292 ? -0.984 -4.190 10.429 1.00 97.25 292 ALA A C 1
ATOM 2185 O O . ALA A 1 292 ? -1.673 -5.061 10.965 1.00 97.25 292 ALA A O 1
ATOM 2186 N N . ALA A 1 293 ? -1.364 -3.595 9.304 1.00 96.88 293 ALA A N 1
ATOM 2187 C CA . ALA A 1 293 ? -2.475 -4.072 8.492 1.00 96.88 293 ALA A CA 1
ATOM 2188 C C . ALA A 1 293 ? -2.092 -5.359 7.724 1.00 96.88 293 ALA A C 1
ATOM 2190 O O . ALA A 1 293 ? -0.908 -5.582 7.439 1.00 96.88 293 ALA A O 1
ATOM 2191 N N . PRO A 1 294 ? -3.062 -6.227 7.376 1.00 97.06 294 PRO A N 1
ATOM 2192 C CA . PRO A 1 294 ? -2.785 -7.410 6.568 1.00 97.06 294 PRO A CA 1
ATOM 2193 C C . PRO A 1 294 ? -2.269 -7.010 5.182 1.00 97.06 294 PRO A C 1
ATOM 2195 O O . PRO A 1 294 ? -2.864 -6.171 4.512 1.00 97.06 294 PRO A O 1
ATOM 2198 N N . ILE A 1 295 ? -1.183 -7.645 4.739 1.00 96.94 295 ILE A N 1
ATOM 2199 C CA . ILE A 1 295 ? -0.631 -7.472 3.391 1.00 96.94 295 ILE A CA 1
ATOM 2200 C C . ILE A 1 295 ? -0.126 -8.800 2.821 1.00 96.94 295 ILE A C 1
ATOM 2202 O O . ILE A 1 295 ? 0.234 -9.716 3.568 1.00 96.94 295 ILE A O 1
ATOM 2206 N N . ALA A 1 296 ? -0.053 -8.888 1.497 1.00 97.69 296 ALA A N 1
ATOM 2207 C CA . ALA A 1 296 ? 0.613 -9.964 0.779 1.00 97.69 296 ALA A CA 1
ATOM 2208 C C . ALA A 1 296 ? 1.197 -9.464 -0.546 1.00 97.69 296 ALA A C 1
ATOM 2210 O O . ALA A 1 296 ? 0.657 -8.562 -1.177 1.00 97.69 296 ALA A O 1
ATOM 2211 N N . THR A 1 297 ? 2.268 -10.108 -1.004 1.00 98.25 297 THR A N 1
ATOM 2212 C CA . THR A 1 297 ? 2.776 -9.932 -2.367 1.00 98.25 297 THR A CA 1
ATOM 2213 C C . THR A 1 297 ? 2.341 -11.134 -3.190 1.00 98.25 297 THR A C 1
ATOM 2215 O O . THR A 1 297 ? 2.944 -12.210 -3.146 1.00 98.25 297 THR A O 1
ATOM 2218 N N . GLU A 1 298 ? 1.255 -10.984 -3.932 1.00 98.25 298 GLU A N 1
ATOM 2219 C CA . GLU A 1 298 ? 0.707 -12.065 -4.727 1.00 98.25 298 GLU A CA 1
ATOM 2220 C C . GLU A 1 298 ? 1.447 -12.215 -6.050 1.00 98.25 298 GLU A C 1
ATOM 2222 O O . GLU A 1 298 ? 1.803 -11.258 -6.729 1.00 98.25 298 GLU A O 1
ATOM 2227 N N . THR A 1 299 ? 1.666 -13.460 -6.449 1.00 98.25 299 THR A N 1
ATOM 2228 C CA . THR A 1 299 ? 2.278 -13.816 -7.728 1.00 98.25 299 THR A CA 1
ATOM 2229 C C . THR A 1 299 ? 1.460 -14.909 -8.402 1.00 98.25 299 THR A C 1
ATOM 2231 O O . THR A 1 299 ? 0.585 -15.534 -7.802 1.00 98.25 299 THR A O 1
ATOM 2234 N N . LYS A 1 300 ? 1.771 -15.234 -9.658 1.00 96.81 300 LYS A N 1
ATOM 2235 C CA . LYS A 1 300 ? 1.110 -16.365 -10.332 1.00 96.81 300 LYS A CA 1
ATOM 2236 C C . LYS A 1 300 ? 1.413 -17.701 -9.651 1.00 96.81 300 LYS A C 1
ATOM 2238 O O . LYS A 1 300 ? 0.544 -18.565 -9.561 1.00 96.81 300 LYS A O 1
ATOM 2243 N N . LYS A 1 301 ? 2.675 -17.911 -9.262 1.00 96.38 301 LYS A N 1
ATOM 2244 C CA . LYS A 1 301 ? 3.196 -19.215 -8.802 1.00 96.38 301 LYS A CA 1
ATOM 2245 C C . LYS A 1 301 ? 4.390 -19.124 -7.855 1.00 96.38 301 LYS A C 1
ATOM 2247 O O . LYS A 1 301 ? 4.746 -20.132 -7.249 1.00 96.38 301 LYS A O 1
ATOM 2252 N N . LEU A 1 302 ? 5.068 -17.982 -7.798 1.00 97.31 302 LEU A N 1
ATOM 2253 C CA . LEU A 1 302 ? 6.294 -17.840 -7.031 1.00 97.31 302 LEU A CA 1
ATOM 2254 C C . LEU A 1 302 ? 5.970 -17.858 -5.532 1.00 97.31 302 LEU A C 1
ATOM 2256 O O . LEU A 1 302 ? 4.937 -17.387 -5.068 1.00 97.31 302 LEU A O 1
ATOM 2260 N N . THR A 1 303 ? 6.877 -18.435 -4.760 1.00 97.81 303 THR A N 1
ATOM 2261 C CA . THR A 1 303 ? 6.862 -18.348 -3.304 1.00 97.81 303 THR A CA 1
ATOM 2262 C C . THR A 1 303 ? 8.283 -18.117 -2.840 1.00 97.81 303 THR A C 1
ATOM 2264 O O . THR A 1 303 ? 9.202 -18.796 -3.313 1.00 97.81 303 THR A O 1
ATOM 2267 N N . ILE A 1 304 ? 8.466 -17.190 -1.904 1.00 96.19 304 ILE A N 1
ATOM 2268 C CA . ILE A 1 304 ? 9.741 -16.994 -1.217 1.00 96.19 304 ILE A CA 1
ATOM 2269 C C . ILE A 1 304 ? 9.489 -17.179 0.279 1.00 96.19 304 ILE A C 1
ATOM 2271 O O . ILE A 1 304 ? 8.709 -16.459 0.895 1.00 96.19 304 ILE A O 1
ATOM 2275 N N . LYS A 1 305 ? 10.113 -18.203 0.870 1.00 93.31 305 LYS A N 1
ATOM 2276 C CA . LYS A 1 305 ? 9.925 -18.523 2.292 1.00 93.31 305 LYS A CA 1
ATOM 2277 C C . LYS A 1 305 ? 10.402 -17.365 3.169 1.00 93.31 305 LYS A C 1
ATOM 2279 O O . LYS A 1 305 ? 11.471 -16.822 2.915 1.00 93.31 305 LYS A O 1
ATOM 2284 N N . GLY A 1 306 ? 9.642 -17.066 4.222 1.00 90.38 306 GLY A N 1
ATOM 2285 C CA . GLY A 1 306 ? 9.951 -15.971 5.147 1.00 90.38 306 GLY A CA 1
ATOM 2286 C C . GLY A 1 306 ? 9.615 -14.582 4.598 1.00 90.38 306 GLY A C 1
ATOM 2287 O O . GLY A 1 306 ? 10.147 -13.602 5.096 1.00 90.38 306 GLY A O 1
ATOM 2288 N N . THR A 1 307 ? 8.777 -14.504 3.563 1.00 94.50 307 THR A N 1
ATOM 2289 C CA . THR A 1 307 ? 8.252 -13.251 2.997 1.00 94.50 307 THR A CA 1
ATOM 2290 C C . THR A 1 307 ? 6.743 -13.382 2.784 1.00 94.50 307 THR A C 1
ATOM 2292 O O . THR A 1 307 ? 6.218 -14.501 2.818 1.00 94.50 307 THR A O 1
ATOM 2295 N N . GLY A 1 308 ? 6.067 -12.271 2.503 1.00 95.62 308 GLY A N 1
ATOM 2296 C CA . GLY A 1 308 ? 4.686 -12.214 2.029 1.00 95.62 308 GLY A CA 1
ATOM 2297 C C . GLY A 1 308 ? 4.499 -12.639 0.568 1.00 95.62 308 GLY A C 1
ATOM 2298 O O . GLY A 1 308 ? 3.366 -12.643 0.090 1.00 95.62 308 GLY A O 1
ATOM 2299 N N . ILE A 1 309 ? 5.569 -13.040 -0.139 1.00 98.56 309 ILE A N 1
ATOM 2300 C CA . ILE A 1 309 ? 5.515 -13.464 -1.545 1.00 98.56 309 ILE A CA 1
ATOM 2301 C C . ILE A 1 309 ? 4.913 -14.862 -1.662 1.00 98.56 309 ILE A C 1
ATOM 2303 O O . ILE A 1 309 ? 5.574 -15.871 -1.374 1.00 98.56 309 ILE A O 1
ATOM 2307 N N . VAL A 1 310 ? 3.682 -14.929 -2.162 1.00 98.31 310 VAL A N 1
ATOM 2308 C CA . VAL A 1 310 ? 2.904 -16.166 -2.299 1.00 98.31 310 VAL A CA 1
ATOM 2309 C C . VAL A 1 310 ? 2.125 -16.214 -3.618 1.00 98.31 310 VAL A C 1
ATOM 2311 O O . VAL A 1 310 ? 1.950 -15.194 -4.278 1.00 98.31 310 VAL A O 1
ATOM 2314 N N . PRO A 1 311 ? 1.632 -17.385 -4.057 1.00 98.00 311 PRO A N 1
ATOM 2315 C CA . PRO A 1 311 ? 0.727 -17.453 -5.197 1.00 98.00 311 PRO A CA 1
ATOM 2316 C C . PRO A 1 311 ? -0.635 -16.836 -4.849 1.00 98.00 311 PRO A C 1
ATOM 2318 O O . PRO A 1 311 ? -1.131 -17.094 -3.755 1.00 98.00 311 PRO A O 1
ATOM 2321 N N . ILE A 1 312 ? -1.295 -16.155 -5.789 1.00 97.50 312 ILE A N 1
ATOM 2322 C CA . ILE A 1 312 ? -2.666 -15.606 -5.649 1.00 97.50 312 ILE A CA 1
ATOM 2323 C C . ILE A 1 312 ? -3.688 -16.643 -5.155 1.00 97.50 312 ILE A C 1
ATOM 2325 O O . ILE A 1 312 ? -4.626 -16.337 -4.425 1.00 97.50 312 ILE A O 1
ATOM 2329 N N . SER A 1 313 ? -3.479 -17.926 -5.478 1.00 96.94 313 SER A N 1
ATOM 2330 C CA . SER A 1 313 ? -4.321 -19.024 -4.983 1.00 96.94 313 SER A CA 1
ATOM 2331 C C . SER A 1 313 ? -4.261 -19.224 -3.464 1.00 96.94 313 SER A C 1
ATOM 2333 O O . SER A 1 313 ? -4.994 -20.051 -2.931 1.00 96.94 313 SER A O 1
ATOM 2335 N N . THR A 1 314 ? -3.346 -18.537 -2.778 1.00 97.06 314 THR A N 1
ATOM 2336 C CA . THR A 1 314 ? -3.194 -18.568 -1.321 1.00 97.06 314 THR A CA 1
ATOM 2337 C C . THR A 1 314 ? -4.343 -17.849 -0.636 1.00 97.06 314 THR A C 1
ATOM 2339 O O . THR A 1 314 ? -4.748 -18.315 0.425 1.00 97.06 314 THR A O 1
ATOM 2342 N N . TYR A 1 315 ? -4.867 -16.770 -1.218 1.00 97.19 315 TYR A N 1
ATOM 2343 C CA . TYR A 1 315 ? -5.924 -15.954 -0.610 1.00 97.19 315 TYR A CA 1
ATOM 2344 C C . TYR A 1 315 ? -7.173 -15.857 -1.483 1.00 97.19 315 TYR A C 1
ATOM 2346 O O . TYR A 1 315 ? -8.270 -15.701 -0.953 1.00 97.19 315 TYR A O 1
ATOM 2354 N N . TYR A 1 316 ? -7.057 -16.091 -2.793 1.00 97.06 316 TYR A N 1
ATOM 2355 C CA . TYR A 1 316 ? -8.178 -16.034 -3.726 1.00 97.06 316 TYR A CA 1
ATOM 2356 C C . TYR A 1 316 ? -8.467 -17.387 -4.367 1.00 97.06 316 TYR A C 1
ATOM 2358 O O . TYR A 1 316 ? -7.585 -18.101 -4.846 1.00 97.06 316 TYR A O 1
ATOM 2366 N N . LYS A 1 317 ? -9.755 -17.731 -4.444 1.00 95.44 317 LYS A N 1
ATOM 2367 C CA . LYS A 1 317 ? -10.208 -18.844 -5.287 1.00 95.44 317 LYS A CA 1
ATOM 2368 C C . LYS A 1 317 ? -10.097 -18.449 -6.767 1.00 95.44 317 LYS A C 1
ATOM 2370 O O . LYS A 1 317 ? -10.161 -17.259 -7.082 1.00 95.44 317 LYS A O 1
ATOM 2375 N N . PRO A 1 318 ? -9.992 -19.420 -7.695 1.00 92.56 318 PRO A N 1
ATOM 2376 C CA . PRO A 1 318 ? -10.056 -19.127 -9.124 1.00 92.56 318 PRO A CA 1
ATOM 2377 C C . PRO A 1 318 ? -11.289 -18.277 -9.466 1.00 92.56 318 PRO A C 1
ATOM 2379 O O . PRO A 1 318 ? -12.395 -18.612 -9.044 1.00 92.56 318 PRO A O 1
ATOM 2382 N N . ASN A 1 319 ? -11.087 -17.198 -10.227 1.00 88.12 319 ASN A N 1
ATOM 2383 C CA . ASN A 1 319 ? -12.119 -16.231 -10.635 1.00 88.12 319 ASN A CA 1
ATOM 2384 C C . ASN A 1 319 ? -12.816 -15.476 -9.481 1.00 88.12 319 ASN A C 1
ATOM 2386 O O . ASN A 1 319 ? -13.863 -14.878 -9.705 1.00 88.12 319 ASN A O 1
ATOM 2390 N N . SER A 1 320 ? -12.273 -15.506 -8.258 1.00 92.56 320 SER A N 1
ATOM 2391 C CA . SER A 1 320 ? -12.766 -14.691 -7.140 1.00 92.56 320 SER A CA 1
ATOM 2392 C C . SER A 1 320 ? -11.985 -13.388 -7.040 1.00 92.56 320 SER A C 1
ATOM 2394 O O . SER A 1 320 ? -10.767 -13.385 -7.196 1.00 92.56 320 SER A O 1
ATOM 2396 N N . VAL A 1 321 ? -12.676 -12.305 -6.716 1.00 87.00 321 VAL A N 1
ATOM 2397 C CA . VAL A 1 321 ? -12.083 -10.996 -6.380 1.00 87.00 321 VAL A CA 1
ATOM 2398 C C . VAL A 1 321 ? -12.217 -10.688 -4.891 1.00 87.00 321 VAL A C 1
ATOM 2400 O O . VAL A 1 321 ? -11.787 -9.650 -4.421 1.00 87.00 321 VAL A O 1
ATOM 2403 N N . GLN A 1 322 ? -12.822 -11.611 -4.141 1.00 90.88 322 GLN A N 1
ATOM 2404 C CA . GLN A 1 322 ? -12.896 -11.566 -2.689 1.00 90.88 322 GLN A CA 1
ATOM 2405 C C . GLN A 1 322 ? -11.954 -12.626 -2.114 1.00 90.88 322 GLN A C 1
ATOM 2407 O O . GLN A 1 322 ? -12.011 -13.787 -2.569 1.00 90.88 322 GLN A O 1
ATOM 2412 N N . PRO A 1 323 ? -11.096 -12.263 -1.148 1.00 94.38 323 PRO A N 1
ATOM 2413 C CA . PRO A 1 323 ? -10.238 -13.225 -0.488 1.00 94.38 323 PRO A CA 1
ATOM 2414 C C . PRO A 1 323 ? -11.103 -14.172 0.350 1.00 94.38 323 PRO A C 1
ATOM 2416 O O . PRO A 1 323 ? -12.093 -13.775 0.958 1.00 94.38 323 PRO A O 1
ATOM 2419 N N . TYR A 1 324 ? -10.763 -15.460 0.367 1.00 94.00 324 TYR A N 1
ATOM 2420 C CA . TYR A 1 324 ? -11.444 -16.439 1.227 1.00 94.00 324 TYR A CA 1
ATOM 2421 C C . TYR A 1 324 ? -10.758 -16.606 2.586 1.00 94.00 324 TYR A C 1
ATOM 2423 O O . TYR A 1 324 ? -11.277 -17.325 3.438 1.00 94.00 324 TYR A O 1
ATOM 2431 N N . ARG A 1 325 ? -9.573 -16.008 2.750 1.00 94.56 325 ARG A N 1
ATOM 2432 C CA . ARG A 1 325 ? -8.820 -15.912 4.000 1.00 94.56 325 ARG A CA 1
ATOM 2433 C C . ARG A 1 325 ? -7.792 -14.781 3.905 1.00 94.56 325 ARG A C 1
ATOM 2435 O O . ARG A 1 325 ? -7.387 -14.427 2.801 1.00 94.56 325 ARG A O 1
ATOM 2442 N N . LEU A 1 326 ? -7.333 -14.296 5.049 1.00 97.00 326 LEU A N 1
ATOM 2443 C CA . LEU A 1 326 ? -6.329 -13.252 5.212 1.00 97.00 326 LEU A CA 1
ATOM 2444 C C . LEU A 1 326 ? -4.976 -13.842 5.650 1.00 97.00 326 LEU A C 1
ATOM 2446 O O . LEU A 1 326 ? -4.935 -14.974 6.160 1.00 97.00 326 LEU A O 1
ATOM 2450 N N . PRO A 1 327 ? -3.865 -13.105 5.464 1.00 97.00 327 PRO A N 1
ATOM 2451 C CA . PRO A 1 327 ? -2.553 -13.471 5.995 1.00 97.00 327 PRO A CA 1
ATOM 2452 C C . PRO A 1 327 ? -2.577 -13.735 7.511 1.00 97.00 327 PRO A C 1
ATOM 2454 O O . PRO A 1 327 ? -3.448 -13.216 8.209 1.00 97.00 327 PRO A O 1
ATOM 2457 N N . PRO A 1 328 ? -1.641 -14.545 8.043 1.00 96.50 328 PRO A N 1
ATOM 2458 C CA . PRO A 1 328 ? -1.509 -14.717 9.487 1.00 96.50 328 PRO A CA 1
ATOM 2459 C C . PRO A 1 328 ? -1.130 -13.397 10.170 1.00 96.50 328 PRO A C 1
ATOM 2461 O O . PRO A 1 328 ? -0.552 -12.505 9.543 1.00 96.50 328 PRO A O 1
ATOM 2464 N N . LEU A 1 329 ? -1.417 -13.304 11.470 1.00 96.88 329 LEU A N 1
ATOM 2465 C CA . LEU A 1 329 ? -0.930 -12.198 12.288 1.00 96.88 329 LEU A CA 1
ATOM 2466 C C . LEU A 1 329 ? 0.606 -12.171 12.323 1.00 96.88 329 LEU A C 1
ATOM 2468 O O . LEU A 1 329 ? 1.280 -13.198 12.206 1.00 96.88 329 LEU A O 1
ATOM 2472 N N . GLN A 1 330 ? 1.139 -10.963 12.447 1.00 95.00 330 GLN A N 1
ATOM 2473 C CA . GLN A 1 330 ? 2.555 -10.651 12.473 1.00 95.00 330 GLN A CA 1
ATOM 2474 C C . GLN A 1 330 ? 2.995 -10.422 13.923 1.00 95.00 330 GLN A C 1
ATOM 2476 O O . GLN A 1 330 ? 2.354 -9.625 14.626 1.00 95.00 330 GLN A O 1
ATOM 2481 N N . PRO A 1 331 ? 4.078 -11.085 14.375 1.00 94.81 331 PRO A N 1
ATOM 2482 C CA . PRO A 1 331 ? 4.661 -10.809 15.680 1.00 94.81 331 PRO A CA 1
ATOM 2483 C C . PRO A 1 331 ? 5.112 -9.349 15.767 1.00 94.81 331 PRO A C 1
ATOM 2485 O O . PRO A 1 331 ? 5.409 -8.718 14.756 1.00 94.81 331 PRO A O 1
ATOM 2488 N N . GLU A 1 332 ? 5.159 -8.824 16.987 1.00 94.88 332 GLU A N 1
ATOM 2489 C CA . GLU A 1 332 ? 5.718 -7.501 17.258 1.00 94.88 332 GLU A CA 1
ATOM 2490 C C . GLU A 1 332 ? 7.244 -7.554 17.177 1.00 94.88 332 GLU A C 1
ATOM 2492 O O . GLU A 1 332 ? 7.894 -8.256 17.956 1.00 94.88 332 GLU A O 1
ATOM 2497 N N . GLU A 1 333 ? 7.811 -6.823 16.221 1.00 94.81 333 GLU A N 1
ATOM 2498 C CA . GLU A 1 333 ? 9.249 -6.765 15.967 1.00 94.81 333 GLU A CA 1
ATOM 2499 C C . GLU A 1 333 ? 9.693 -5.326 15.660 1.00 94.81 333 GLU A C 1
ATOM 2501 O O . GLU A 1 333 ? 8.907 -4.493 15.212 1.00 94.81 333 GLU A O 1
ATOM 2506 N N . GLU A 1 334 ? 10.973 -5.030 15.889 1.00 95.31 334 GLU A N 1
ATOM 2507 C CA . GLU A 1 334 ? 11.581 -3.756 15.488 1.00 95.31 334 GLU A CA 1
ATOM 2508 C C . GLU A 1 334 ? 11.690 -3.679 13.960 1.00 95.31 334 GLU A C 1
ATOM 2510 O O . GLU A 1 334 ? 12.381 -4.489 13.332 1.00 95.31 334 GLU A O 1
ATOM 2515 N N . ALA A 1 335 ? 11.037 -2.687 13.360 1.00 91.31 335 ALA A N 1
ATOM 2516 C CA . ALA A 1 335 ? 10.987 -2.498 11.916 1.00 91.31 335 ALA A CA 1
ATOM 2517 C C . ALA A 1 335 ? 10.944 -1.010 11.536 1.00 91.31 335 ALA A C 1
ATOM 2519 O O . ALA A 1 335 ? 10.925 -0.120 12.387 1.00 91.31 335 ALA A O 1
ATOM 2520 N N . VAL A 1 336 ? 10.970 -0.728 10.231 1.00 89.31 336 VAL A N 1
ATOM 2521 C CA . VAL A 1 336 ? 10.731 0.625 9.716 1.00 89.31 336 VAL A CA 1
ATOM 2522 C C . VAL A 1 336 ? 9.234 0.783 9.469 1.00 89.31 336 VAL A C 1
ATOM 2524 O O . VAL A 1 336 ? 8.644 0.034 8.689 1.00 89.31 336 VAL A O 1
ATOM 2527 N N . THR A 1 337 ? 8.620 1.758 10.131 1.00 88.69 337 THR A N 1
ATOM 2528 C CA . THR A 1 337 ? 7.217 2.124 9.920 1.00 88.69 337 THR A CA 1
ATOM 2529 C C . THR A 1 337 ? 7.018 2.738 8.533 1.00 88.69 337 THR A C 1
ATOM 2531 O O . THR A 1 337 ? 7.973 3.173 7.882 1.00 88.69 337 THR A O 1
ATOM 2534 N N . SER A 1 338 ? 5.777 2.843 8.059 1.00 82.19 338 SER A N 1
ATOM 2535 C CA . SER A 1 338 ? 5.493 3.516 6.781 1.00 82.19 338 SER A CA 1
ATOM 2536 C C . SER A 1 338 ? 5.762 5.029 6.805 1.00 82.19 338 SER A C 1
ATOM 2538 O O . SER A 1 338 ? 5.923 5.638 5.747 1.00 82.19 338 SER A O 1
ATOM 2540 N N . ALA A 1 339 ? 5.918 5.631 7.990 1.00 83.75 339 ALA A N 1
ATOM 2541 C CA . ALA A 1 339 ? 6.430 6.990 8.159 1.00 83.75 339 ALA A CA 1
ATOM 2542 C C . ALA A 1 339 ? 7.960 7.084 7.957 1.00 83.75 339 ALA A C 1
ATOM 2544 O O . ALA A 1 339 ? 8.514 8.180 7.907 1.00 83.75 339 ALA A O 1
ATOM 2545 N N . GLY A 1 340 ? 8.651 5.948 7.802 1.00 82.50 340 GLY A N 1
ATOM 2546 C CA . GLY A 1 340 ? 10.092 5.876 7.569 1.00 82.50 340 GLY A CA 1
ATOM 2547 C C . GLY A 1 340 ? 10.941 5.934 8.841 1.00 82.50 340 GLY A C 1
ATOM 2548 O O . GLY A 1 340 ? 12.155 6.132 8.744 1.00 82.50 340 GLY A O 1
ATOM 2549 N N . GLU A 1 341 ? 10.329 5.762 10.011 1.00 87.75 341 GLU A N 1
ATOM 2550 C CA . GLU A 1 341 ? 10.986 5.787 11.321 1.00 87.75 341 GLU A CA 1
ATOM 2551 C C . GLU A 1 341 ? 11.094 4.374 11.905 1.00 87.75 341 GLU A C 1
ATOM 2553 O O . GLU A 1 341 ? 10.287 3.504 11.582 1.00 87.75 341 GLU A O 1
ATOM 2558 N N . SER A 1 342 ? 12.100 4.123 12.745 1.00 90.12 342 SER A N 1
ATOM 2559 C CA . SER A 1 342 ? 12.211 2.856 13.481 1.00 90.12 342 SER A CA 1
ATOM 2560 C C . SER A 1 342 ? 11.196 2.788 14.619 1.00 90.12 342 SER A C 1
ATOM 2562 O O . SER A 1 342 ? 11.015 3.780 15.321 1.00 90.12 342 SER A O 1
ATOM 2564 N N . GLY A 1 343 ? 10.586 1.621 14.815 1.00 92.50 343 GLY A N 1
ATOM 2565 C CA . GLY A 1 343 ? 9.697 1.347 15.940 1.00 92.50 343 GLY A CA 1
ATOM 2566 C C . GLY A 1 343 ? 9.225 -0.103 15.976 1.00 92.50 343 GLY A C 1
ATOM 2567 O O . GLY A 1 343 ? 9.509 -0.891 15.068 1.00 92.50 343 GLY A O 1
ATOM 2568 N N . THR A 1 344 ? 8.469 -0.450 17.016 1.00 95.56 344 THR A N 1
ATOM 2569 C CA . THR A 1 344 ? 7.824 -1.763 17.116 1.00 95.56 344 THR A CA 1
ATOM 2570 C C . THR A 1 344 ? 6.624 -1.824 16.172 1.00 95.56 344 THR A C 1
ATOM 2572 O O . THR A 1 344 ? 5.740 -0.969 16.219 1.00 95.56 344 THR A O 1
ATOM 2575 N N . VAL A 1 345 ? 6.573 -2.851 15.325 1.00 96.19 345 VAL A N 1
ATOM 2576 C CA . VAL A 1 345 ? 5.504 -3.081 14.348 1.00 96.19 345 VAL A CA 1
ATOM 2577 C C . VAL A 1 345 ? 4.965 -4.494 14.507 1.00 96.19 345 VAL A C 1
ATOM 2579 O O . VAL A 1 345 ? 5.739 -5.443 14.595 1.00 96.19 345 VAL A O 1
ATOM 2582 N N . GLY A 1 346 ? 3.644 -4.654 14.512 1.00 96.69 346 GLY A N 1
ATOM 2583 C CA . GLY A 1 346 ? 3.015 -5.973 14.553 1.00 96.69 346 GLY A CA 1
ATOM 2584 C C . GLY A 1 346 ? 1.515 -5.896 14.791 1.00 96.69 346 GLY A C 1
ATOM 2585 O O . GLY A 1 346 ? 0.948 -4.817 14.936 1.00 96.69 346 GLY A O 1
ATOM 2586 N N . ASN A 1 347 ? 0.843 -7.041 14.801 1.00 97.56 347 ASN A N 1
ATOM 2587 C CA . ASN A 1 347 ? -0.591 -7.108 15.097 1.00 97.56 347 ASN A CA 1
ATOM 2588 C C . ASN A 1 347 ? -0.990 -8.370 15.884 1.00 97.56 347 ASN A C 1
ATOM 2590 O O . ASN A 1 347 ? -2.178 -8.607 16.096 1.00 97.56 347 ASN A O 1
ATOM 2594 N N . GLN A 1 348 ? -0.022 -9.165 16.359 1.00 97.06 348 GLN A N 1
ATOM 2595 C CA . GLN A 1 348 ? -0.285 -10.386 17.124 1.00 97.06 348 GLN A CA 1
ATOM 2596 C C . GLN A 1 348 ? -1.082 -10.122 18.409 1.00 97.06 348 GLN A C 1
ATOM 2598 O O . GLN A 1 348 ? -1.899 -10.959 18.787 1.00 97.06 348 GLN A O 1
ATOM 2603 N N . TYR A 1 349 ? -0.905 -8.971 19.073 1.00 96.94 349 TYR A N 1
ATOM 2604 C CA . TYR A 1 349 ? -1.688 -8.635 20.269 1.00 96.94 349 TYR A CA 1
ATOM 2605 C C . TYR A 1 349 ? -3.208 -8.667 20.034 1.00 96.94 349 TYR A C 1
ATOM 2607 O O . TYR A 1 349 ? -3.952 -9.013 20.955 1.00 96.94 349 TYR A O 1
ATOM 2615 N N . LEU A 1 350 ? -3.669 -8.405 18.803 1.00 97.50 350 LEU A N 1
ATOM 2616 C CA . LEU A 1 350 ? -5.088 -8.407 18.441 1.00 97.50 350 LEU A CA 1
ATOM 2617 C C . LEU A 1 350 ? -5.762 -9.765 18.668 1.00 97.50 350 LEU A C 1
ATOM 2619 O O . LEU A 1 350 ? -6.956 -9.805 18.966 1.00 97.50 350 LEU A O 1
ATOM 2623 N N . GLU A 1 351 ? -5.011 -10.871 18.603 1.00 95.94 351 GLU A N 1
ATOM 2624 C CA . GLU A 1 351 ? -5.513 -12.223 18.888 1.00 95.94 351 GLU A CA 1
ATOM 2625 C C . GLU A 1 351 ? -6.206 -12.307 20.254 1.00 95.94 351 GLU A C 1
ATOM 2627 O O . GLU A 1 351 ? -7.233 -12.975 20.391 1.00 95.94 351 GLU A O 1
ATOM 2632 N N . LYS A 1 352 ? -5.676 -11.608 21.266 1.00 93.81 352 LYS A N 1
ATOM 2633 C CA . LYS A 1 352 ? -6.155 -11.696 22.654 1.00 93.81 352 LYS A CA 1
ATOM 2634 C C . LYS A 1 352 ? -7.557 -11.123 22.846 1.00 93.81 352 LYS A C 1
ATOM 2636 O O . LYS A 1 352 ? -8.214 -11.474 23.820 1.00 93.81 352 LYS A O 1
ATOM 2641 N N . THR A 1 353 ? -8.004 -10.270 21.927 1.00 95.50 353 THR A N 1
ATOM 2642 C CA . THR A 1 353 ? -9.314 -9.603 21.995 1.00 95.50 353 THR A CA 1
ATOM 2643 C C . THR A 1 353 ? -10.473 -10.532 21.636 1.00 95.50 353 THR A C 1
ATOM 2645 O O . THR A 1 353 ? -11.621 -10.246 21.965 1.00 95.50 353 THR A O 1
ATOM 2648 N N . GLY A 1 354 ? -10.204 -11.630 20.917 1.00 95.00 354 GLY A N 1
ATOM 2649 C CA . GLY A 1 354 ? -11.246 -12.510 20.382 1.00 95.00 354 GLY A CA 1
ATOM 2650 C C . GLY A 1 354 ? -12.039 -11.923 19.204 1.00 95.00 354 GLY A C 1
ATOM 2651 O O . GLY A 1 354 ? -12.902 -12.613 18.664 1.00 95.00 354 GLY A O 1
ATOM 2652 N N . VAL A 1 355 ? -11.777 -10.672 18.799 1.00 96.81 355 VAL A N 1
ATOM 2653 C CA . VAL A 1 355 ? -12.557 -9.976 17.762 1.00 96.81 355 VAL A CA 1
ATOM 2654 C C . VAL A 1 355 ? -12.300 -10.567 16.379 1.00 96.81 355 VAL A C 1
ATOM 2656 O O . VAL A 1 355 ? -13.251 -10.871 15.665 1.00 96.81 355 VAL A O 1
ATOM 2659 N N . LEU A 1 356 ? -11.038 -10.799 16.006 1.00 96.81 356 LEU A N 1
ATOM 2660 C CA . LEU A 1 356 ? -10.693 -11.351 14.687 1.00 96.81 356 LEU A CA 1
ATOM 2661 C C . LEU A 1 356 ? -11.236 -12.779 14.486 1.00 96.81 356 LEU A C 1
ATOM 2663 O O . LEU A 1 356 ? -11.612 -13.171 13.381 1.00 96.81 356 LEU A O 1
ATOM 2667 N N . GLN A 1 357 ? -11.365 -13.547 15.568 1.00 95.19 357 GLN A N 1
ATOM 2668 C CA . GLN A 1 357 ? -11.941 -14.890 15.567 1.00 95.19 357 GLN A CA 1
ATOM 2669 C C . GLN A 1 357 ? -13.431 -14.882 15.190 1.00 95.19 357 GLN A C 1
ATOM 2671 O O . GLN A 1 357 ? -13.930 -15.881 14.672 1.00 95.19 357 GLN A O 1
ATOM 2676 N N . LEU A 1 358 ? -14.157 -13.773 15.395 1.00 95.25 358 LEU A N 1
ATOM 2677 C CA . LEU A 1 358 ? -15.564 -13.656 14.986 1.00 95.25 358 LEU A CA 1
ATOM 2678 C C . LEU A 1 358 ? -15.721 -13.795 13.466 1.00 95.25 358 LEU A C 1
ATOM 2680 O O . LEU A 1 358 ? -16.653 -14.464 13.009 1.00 95.25 358 LEU A O 1
ATOM 2684 N N . PHE A 1 359 ? -14.760 -13.267 12.706 1.00 95.25 359 PHE A N 1
ATOM 2685 C CA . PHE A 1 359 ? -14.743 -13.294 11.243 1.00 95.25 359 PHE A CA 1
ATOM 2686 C C . PHE A 1 359 ? -14.242 -14.635 10.687 1.00 95.25 359 PHE A C 1
ATOM 2688 O O . PHE A 1 359 ? -14.715 -15.092 9.647 1.00 95.25 359 PHE A O 1
ATOM 2695 N N . GLY A 1 360 ? -13.348 -15.326 11.409 1.00 94.81 360 GLY A N 1
ATOM 2696 C CA . GLY A 1 360 ? -12.916 -16.693 11.083 1.00 94.81 360 GLY A CA 1
ATOM 2697 C C . GLY A 1 360 ? -12.194 -16.820 9.736 1.00 94.81 360 GLY A C 1
ATOM 2698 O O . GLY A 1 360 ? -12.258 -17.867 9.092 1.00 94.81 360 GLY A O 1
ATOM 2699 N N . ASN A 1 361 ? -11.549 -15.744 9.293 1.00 95.69 361 ASN A N 1
ATOM 2700 C CA . ASN A 1 361 ? -10.900 -15.611 7.990 1.00 95.69 361 ASN A CA 1
ATOM 2701 C C . ASN A 1 361 ? -9.381 -15.378 8.099 1.00 95.69 361 ASN A C 1
ATOM 2703 O O . ASN A 1 361 ? -8.694 -15.503 7.092 1.00 95.69 361 ASN A O 1
ATOM 2707 N N . VAL A 1 362 ? -8.821 -15.094 9.278 1.00 97.06 362 VAL A N 1
ATOM 2708 C CA . VAL A 1 362 ? -7.372 -14.900 9.470 1.00 97.06 362 VAL A CA 1
ATOM 2709 C C . VAL A 1 362 ? -6.653 -16.252 9.537 1.00 97.06 362 VAL A C 1
ATOM 2711 O O . VAL A 1 362 ? -7.009 -17.136 10.318 1.00 97.06 362 VAL A O 1
ATOM 2714 N N . THR A 1 363 ? -5.620 -16.438 8.708 1.00 95.56 363 THR A N 1
ATOM 2715 C CA . THR A 1 363 ? -4.883 -17.711 8.644 1.00 95.56 363 THR A CA 1
ATOM 2716 C C . THR A 1 363 ? -4.259 -18.055 9.997 1.00 95.56 363 THR A C 1
ATOM 2718 O O . THR A 1 363 ? -3.448 -17.300 10.524 1.00 95.56 363 THR A O 1
ATOM 2721 N N . GLY A 1 364 ? -4.581 -19.239 10.526 1.00 93.50 364 GLY A N 1
ATOM 2722 C CA . GLY A 1 364 ? -4.062 -19.708 11.815 1.00 93.50 364 GLY A CA 1
ATOM 2723 C C . GLY A 1 364 ? -4.832 -19.195 13.034 1.00 93.50 364 GLY A C 1
ATOM 2724 O O . GLY A 1 364 ? -4.471 -19.557 14.148 1.00 93.50 364 GLY A O 1
ATOM 2725 N N . LEU A 1 365 ? -5.897 -18.417 12.825 1.00 91.62 365 LEU A N 1
ATOM 2726 C CA . LEU A 1 365 ? -6.742 -17.840 13.868 1.00 91.62 365 LEU A CA 1
ATOM 2727 C C . LEU A 1 365 ? -8.210 -18.264 13.667 1.00 91.62 365 LEU A C 1
ATOM 2729 O O . LEU A 1 365 ? -9.118 -17.444 13.543 1.00 91.62 365 LEU A O 1
ATOM 2733 N N . GLU A 1 366 ? -8.429 -19.575 13.552 1.00 73.75 366 GLU A N 1
ATOM 2734 C CA . GLU A 1 366 ? -9.761 -20.162 13.355 1.00 73.75 366 GLU A CA 1
ATOM 2735 C C . GLU A 1 366 ? -10.550 -20.240 14.682 1.00 73.75 366 GLU A C 1
ATOM 2737 O O . GLU A 1 366 ? -9.956 -20.226 15.761 1.00 73.75 366 GLU A O 1
ATOM 2742 N N . LYS A 1 367 ? -11.888 -20.291 14.580 1.00 60.81 367 LYS A N 1
ATOM 2743 C CA . LYS A 1 367 ? -12.852 -20.243 15.702 1.00 60.81 367 LYS A CA 1
ATOM 2744 C C . LYS A 1 367 ? -12.697 -21.342 16.751 1.00 60.81 367 LYS A C 1
ATOM 2746 O O . LYS A 1 367 ? -12.491 -22.516 16.366 1.00 60.81 367 LYS A O 1
#

pLDDT: mean 95.89, std 3.94, range [60.81, 98.88]

Radius of gyration: 20.26 Å; chains: 1; bounding box: 48×42×57 Å